Protein AF-W2TVG9-F1 (afdb_monomer_lite)

Radius of gyration: 27.02 Å; chains: 1; bounding box: 62×70×85 Å

Organism: Necator americanus (NCBI:txid51031)

Sequence (234 aa):
MLPYVAYKYVKNKREANRREMESTLDSLASHLSRSMIPDQVVLRISGVSAKFAEDSDEYISGTLTIVEKAVGVFIEWFPSEDLNSRYAPDTSGWVLAEDGGETQTLHSPSSSPDKASGENLNKLAFSIDVNDLSSFRNMEPKKGQGYPCIRLISKDGTSYVPLYFTTESTVNFIDVLQRYITLRRSAREPNLVLVVDSKTEALAQSVIALGQNDDVLSVSFYLLGMLIYTPLSH

pLDDT: mean 72.08, std 21.36, range [32.81, 97.25]

InterPro domains:
  IPR021935 Small G protein signalling modulator 1/2, Rab-binding domain [PF12068] (54-206)

Foldseek 3Di:
DPPVVVVVVVVVVVVVVVVVVVVVVVVVVLLVVLQPDDKAWPDKAWQWWFDPDPPDPDTFTWIWTWIDGSVAIKTWIAGDPPPDPPDDDDDDDPPPDDDDDDDDDDDDPPPDPVVVVVVSRVVQIDMDGLVQWFKKFWDCDPPPPFFTWIWTAGPVRDIHTIIGRRPDHCVVVVVVSCVPFPWDADPVDRRMIGTDDPVVVVVVVVVVVVPDPDDDPPCVVVVVVVSVDDDPDD

Secondary structure (DSSP, 8-state):
-HHHHHHHHHHHHHHHHHHHHHHHHHHHHHHHHHHTSPPEEEEEEEEEEE-SSTT----EEEEEEEEEETTEEEEEEEE-TTSS-SS-------------------------TTHHHHHHHHTT-EEEEGGGEEEEEEEPPGGG-S--EEEEEETTSPBPPPEEESSS-SHHHHHHHTTTSEEEE-SS-TTEEEEEPHHHHHHHHHHHHTT------SSHHHHHHHHHT-----

Structure (mmCIF, N/CA/C/O backbone):
data_AF-W2TVG9-F1
#
_entry.id   AF-W2TVG9-F1
#
loop_
_atom_site.group_PDB
_atom_site.id
_atom_site.type_symbol
_atom_site.label_atom_id
_atom_site.label_alt_id
_atom_site.label_comp_id
_atom_site.label_asym_id
_atom_site.label_entity_id
_atom_site.label_seq_id
_atom_site.pdbx_PDB_ins_code
_atom_site.Cartn_x
_atom_site.Cartn_y
_atom_site.Cartn_z
_atom_site.occupancy
_atom_site.B_iso_or_equiv
_atom_site.auth_seq_id
_atom_site.auth_comp_id
_atom_site.auth_asym_id
_atom_site.auth_atom_id
_atom_site.pdbx_PDB_model_num
ATOM 1 N N . MET A 1 1 ? -36.193 -9.723 58.424 1.00 58.62 1 MET A N 1
ATOM 2 C CA . MET A 1 1 ? -35.641 -8.809 57.391 1.00 58.62 1 MET A CA 1
ATOM 3 C C . MET A 1 1 ? -34.920 -9.506 56.218 1.00 58.62 1 MET A C 1
ATOM 5 O O . MET A 1 1 ? -34.444 -8.818 55.326 1.00 58.62 1 MET A O 1
ATOM 9 N N . LEU A 1 2 ? -34.885 -10.842 56.134 1.00 58.28 2 LEU A N 1
ATOM 10 C CA . LEU A 1 2 ? -34.165 -11.593 55.086 1.00 58.28 2 LEU A CA 1
ATOM 11 C C . LEU A 1 2 ? -34.712 -11.528 53.628 1.00 58.28 2 LEU A C 1
ATOM 13 O O . LEU A 1 2 ? -33.893 -11.591 52.711 1.00 58.28 2 LEU A O 1
ATOM 17 N N . PRO A 1 3 ? -36.024 -11.368 53.342 1.00 70.62 3 PRO A N 1
ATOM 18 C CA . PRO A 1 3 ? -36.525 -11.517 51.966 1.00 70.62 3 PRO A CA 1
ATOM 19 C C . PRO A 1 3 ? -36.152 -10.354 51.030 1.00 70.62 3 PRO A C 1
ATOM 21 O O . PRO A 1 3 ? -36.007 -10.545 49.824 1.00 70.62 3 PRO A O 1
ATOM 24 N N . TYR A 1 4 ? -35.935 -9.151 51.571 1.00 74.75 4 TYR A N 1
ATOM 25 C CA . TYR A 1 4 ? -35.631 -7.965 50.764 1.00 74.75 4 TYR A CA 1
ATOM 26 C C . TYR A 1 4 ? -34.205 -7.978 50.192 1.00 74.75 4 TYR A C 1
ATOM 28 O O . TYR A 1 4 ? -33.977 -7.536 49.066 1.00 74.75 4 TYR A O 1
ATOM 36 N N . VAL A 1 5 ? -33.243 -8.530 50.939 1.00 81.69 5 VAL A N 1
ATOM 37 C CA . VAL A 1 5 ? -31.842 -8.643 50.501 1.00 81.69 5 VAL A CA 1
ATOM 38 C C . VAL A 1 5 ? -31.717 -9.658 49.364 1.00 81.69 5 VAL A C 1
ATOM 40 O O . VAL A 1 5 ? -31.080 -9.368 48.352 1.00 81.69 5 VAL A O 1
ATOM 43 N N . ALA A 1 6 ? -32.401 -10.801 49.483 1.00 78.69 6 ALA A N 1
ATOM 44 C CA . ALA A 1 6 ? -32.468 -11.809 48.426 1.00 78.69 6 ALA A CA 1
ATOM 45 C C . ALA A 1 6 ? -33.126 -11.252 47.150 1.00 78.69 6 ALA A C 1
ATOM 47 O O . ALA A 1 6 ? -32.591 -11.423 46.055 1.00 78.69 6 ALA A O 1
ATOM 48 N N . TYR A 1 7 ? -34.230 -10.506 47.289 1.00 81.44 7 TYR A N 1
ATOM 49 C CA . TYR A 1 7 ? -34.884 -9.837 46.161 1.00 81.44 7 TYR A CA 1
ATOM 50 C C . TYR A 1 7 ? -33.957 -8.832 45.458 1.00 81.44 7 TYR A C 1
ATOM 52 O O . TYR A 1 7 ? -33.832 -8.857 44.232 1.00 81.44 7 TYR A O 1
ATOM 60 N N . LYS A 1 8 ? -33.246 -7.984 46.219 1.00 83.62 8 LYS A N 1
ATOM 61 C CA . LYS A 1 8 ? -32.270 -7.036 45.658 1.00 83.62 8 LYS A CA 1
ATOM 62 C C . LYS A 1 8 ? -31.137 -7.744 44.917 1.00 83.62 8 LYS A C 1
ATOM 64 O O . LYS A 1 8 ? -30.758 -7.292 43.841 1.00 83.62 8 LYS A O 1
ATOM 69 N N . TYR A 1 9 ? -30.620 -8.845 45.464 1.00 83.12 9 TYR A N 1
ATOM 70 C CA . TYR A 1 9 ? -29.542 -9.610 44.839 1.00 83.12 9 TYR A CA 1
ATOM 71 C C . TYR A 1 9 ? -29.971 -10.207 43.492 1.00 83.12 9 TYR A C 1
ATOM 73 O O . TYR A 1 9 ? -29.288 -10.021 42.485 1.00 83.12 9 TYR A O 1
ATOM 81 N N . VAL A 1 10 ? -31.139 -10.856 43.445 1.00 83.31 10 VAL A N 1
ATOM 82 C CA . VAL A 1 10 ? -31.678 -11.451 42.210 1.00 83.31 10 VAL A CA 1
ATOM 83 C C . VAL A 1 10 ? -31.962 -10.378 41.159 1.00 83.31 10 VAL A C 1
ATOM 85 O O . VAL A 1 10 ? -31.614 -10.556 39.991 1.00 83.31 10 VAL A O 1
ATOM 88 N N . LYS A 1 11 ? -32.534 -9.237 41.567 1.00 86.50 11 LYS A N 1
ATOM 89 C CA . LYS A 1 11 ? -32.787 -8.105 40.669 1.00 86.50 11 LYS A CA 1
ATOM 90 C C . LYS A 1 11 ? -31.485 -7.557 40.077 1.00 86.50 11 LYS A C 1
ATOM 92 O O . LYS A 1 11 ? -31.388 -7.418 38.861 1.00 86.50 11 LYS A O 1
ATOM 97 N N . ASN A 1 12 ? -30.470 -7.327 40.912 1.00 86.50 12 ASN A 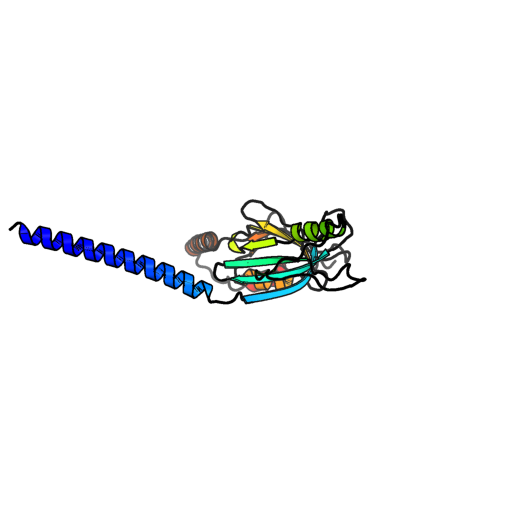N 1
ATOM 98 C CA . ASN A 1 12 ? -29.189 -6.778 40.470 1.00 86.50 12 ASN A CA 1
ATOM 99 C C . ASN A 1 12 ? -28.436 -7.747 39.541 1.00 86.50 12 ASN A C 1
ATOM 101 O O . ASN A 1 12 ? -27.879 -7.321 38.536 1.00 86.50 12 ASN A O 1
ATOM 105 N N . LYS A 1 13 ? -28.480 -9.060 39.819 1.00 87.56 13 LYS A N 1
ATOM 106 C CA . LYS A 1 13 ? -27.888 -10.090 38.949 1.00 87.56 13 LYS A CA 1
ATOM 107 C C . LYS A 1 13 ? -28.570 -10.152 37.579 1.00 87.56 13 LYS A C 1
ATOM 109 O O . LYS A 1 13 ? -27.899 -10.316 36.566 1.00 87.56 13 LYS A O 1
ATOM 114 N N . ARG A 1 14 ? -29.897 -10.001 37.536 1.00 85.69 14 ARG A N 1
ATOM 115 C CA . ARG A 1 14 ? -30.664 -9.990 36.281 1.00 85.69 14 ARG A CA 1
ATOM 116 C C . ARG A 1 14 ? -30.391 -8.731 35.459 1.00 85.69 14 ARG A C 1
ATOM 118 O O . ARG A 1 14 ? -30.269 -8.817 34.245 1.00 85.69 14 ARG A O 1
ATOM 125 N N . GLU A 1 15 ? -30.261 -7.582 36.118 1.00 87.06 15 GLU A N 1
ATOM 126 C CA . GLU A 1 15 ? -29.879 -6.327 35.464 1.00 87.06 15 GLU A CA 1
ATOM 127 C C . GLU A 1 15 ? -28.434 -6.345 34.961 1.00 87.06 15 GLU A C 1
ATOM 129 O O . GLU A 1 15 ? -28.187 -5.844 33.871 1.00 87.06 15 GLU A O 1
ATOM 134 N N . ALA A 1 16 ? -27.498 -6.933 35.712 1.00 83.94 16 ALA A N 1
ATOM 135 C CA . ALA A 1 16 ? -26.113 -7.100 35.272 1.00 83.94 16 ALA A CA 1
ATOM 136 C C . ALA A 1 16 ? -26.033 -7.974 34.012 1.00 83.94 16 ALA A C 1
ATOM 138 O O . ALA A 1 16 ? -25.462 -7.554 33.014 1.00 83.94 16 ALA A O 1
ATOM 139 N N . ASN A 1 17 ? -26.711 -9.125 34.020 1.00 86.44 17 ASN A N 1
ATOM 140 C CA . ASN A 1 17 ? -26.762 -10.024 32.867 1.00 86.44 17 ASN A CA 1
ATOM 141 C C . ASN A 1 17 ? -27.437 -9.358 31.648 1.00 86.44 17 ASN A C 1
ATOM 143 O O . ASN A 1 17 ? -26.964 -9.482 30.524 1.00 86.44 17 ASN A O 1
ATOM 147 N N . ARG A 1 18 ? -28.497 -8.560 31.858 1.00 88.19 18 ARG A N 1
ATOM 148 C CA . ARG A 1 18 ? -29.108 -7.777 30.770 1.00 88.19 18 ARG A CA 1
ATOM 149 C C . ARG A 1 18 ? -28.128 -6.765 30.165 1.00 88.19 18 ARG A C 1
ATOM 151 O O . ARG A 1 18 ? -28.061 -6.671 28.949 1.00 88.19 18 ARG A O 1
ATOM 158 N N . ARG A 1 19 ? -27.362 -6.044 30.991 1.00 89.75 19 ARG A N 1
ATOM 159 C CA . ARG A 1 19 ? -26.358 -5.076 30.510 1.00 89.75 19 ARG A CA 1
ATOM 160 C C . ARG A 1 19 ? -25.224 -5.756 29.738 1.00 89.75 19 ARG A C 1
ATOM 162 O O . ARG A 1 19 ? -24.777 -5.225 28.729 1.00 89.75 19 ARG A O 1
ATOM 169 N N . GLU A 1 20 ? -24.777 -6.930 30.180 1.00 86.00 20 GLU A N 1
ATOM 170 C CA . GLU A 1 20 ? -23.792 -7.740 29.444 1.00 86.00 20 GLU A CA 1
ATOM 171 C C . GLU A 1 20 ? -24.340 -8.194 28.079 1.00 86.00 20 GLU A C 1
ATOM 173 O O . GLU A 1 20 ? -23.649 -8.120 27.062 1.00 86.00 20 GLU A O 1
ATOM 178 N N . MET A 1 21 ? -25.610 -8.603 28.032 1.00 88.12 21 MET A N 1
ATOM 179 C CA . MET A 1 21 ? -26.289 -8.988 26.793 1.00 88.12 21 MET A CA 1
ATOM 180 C C . MET A 1 21 ? -26.477 -7.806 25.828 1.00 88.12 21 MET A C 1
ATOM 182 O O . MET A 1 21 ? -26.266 -7.953 24.630 1.00 88.12 21 MET A O 1
ATOM 186 N N . GLU A 1 22 ? -26.821 -6.622 26.337 1.00 86.50 22 GLU A N 1
ATOM 187 C CA . GLU A 1 22 ? -26.902 -5.390 25.537 1.00 86.50 22 GLU A CA 1
ATOM 188 C C . GLU A 1 22 ? -25.523 -5.007 24.974 1.00 86.50 22 GLU A C 1
ATOM 190 O O . GLU A 1 22 ? -25.398 -4.761 23.779 1.00 86.50 22 GLU A O 1
ATOM 195 N N . SER A 1 23 ? -24.460 -5.080 25.783 1.00 84.81 23 SER A N 1
ATOM 196 C CA . SER A 1 23 ? -23.092 -4.792 25.326 1.00 84.81 23 SER A CA 1
ATOM 197 C C . SER A 1 23 ? -22.602 -5.753 24.239 1.00 84.81 23 SER A C 1
ATOM 199 O O . SER A 1 23 ? -21.861 -5.343 23.343 1.00 84.81 23 SER A O 1
ATOM 201 N N . THR A 1 24 ? -22.967 -7.033 24.321 1.00 85.06 24 THR A N 1
ATOM 202 C CA . THR A 1 24 ? -22.595 -8.026 23.301 1.00 85.06 24 THR A CA 1
ATOM 203 C C . THR A 1 24 ? -23.381 -7.825 22.008 1.00 85.06 24 THR A C 1
ATOM 205 O O . THR A 1 24 ? -22.795 -7.916 20.929 1.00 85.06 24 THR A O 1
ATOM 208 N N . LEU A 1 25 ? -24.669 -7.476 22.098 1.00 83.75 25 LEU A N 1
ATOM 209 C CA . LEU A 1 25 ? -25.487 -7.103 20.942 1.00 83.75 25 LEU A CA 1
ATOM 210 C C . LEU A 1 25 ? -24.979 -5.836 20.253 1.00 83.75 25 LEU A C 1
ATOM 212 O O . LEU A 1 25 ? -24.868 -5.839 19.032 1.00 83.75 25 LEU A O 1
ATOM 216 N N . ASP A 1 26 ? -24.615 -4.797 21.005 1.00 81.31 26 ASP A N 1
ATOM 217 C CA . ASP A 1 26 ? -24.056 -3.562 20.442 1.00 81.31 26 ASP A CA 1
ATOM 218 C C . ASP A 1 26 ? -22.723 -3.821 19.734 1.00 81.31 26 ASP A C 1
ATOM 220 O O . ASP A 1 26 ? -22.481 -3.309 18.639 1.00 81.31 26 ASP A O 1
ATOM 224 N N . SER A 1 27 ? -21.871 -4.675 20.310 1.00 80.50 27 SER A N 1
ATOM 225 C CA . SER A 1 27 ? -20.629 -5.094 19.661 1.00 80.50 27 SER A CA 1
ATOM 226 C C . SER A 1 27 ? -20.918 -5.825 18.344 1.00 80.50 27 SER A C 1
ATOM 228 O O . SER A 1 27 ? -20.403 -5.416 17.302 1.00 80.50 27 SER A O 1
ATOM 230 N N . LEU A 1 28 ? -21.809 -6.823 18.342 1.00 78.00 28 LEU A N 1
ATOM 231 C CA . LEU A 1 28 ? -22.199 -7.551 17.127 1.00 78.00 28 LEU A CA 1
ATOM 232 C C . LEU A 1 28 ? -22.837 -6.636 16.073 1.00 78.00 28 LEU A C 1
ATOM 234 O O . LEU A 1 28 ? -22.477 -6.709 14.900 1.00 78.00 28 LEU A O 1
ATOM 238 N N . ALA A 1 29 ? -23.739 -5.744 16.480 1.00 76.25 29 ALA A N 1
ATOM 239 C CA . ALA A 1 29 ? -24.381 -4.781 15.593 1.00 76.25 29 ALA A CA 1
ATOM 240 C C . ALA A 1 29 ? -23.364 -3.805 14.987 1.00 76.25 29 ALA A C 1
ATOM 242 O O . ALA A 1 29 ? -23.440 -3.499 13.797 1.00 76.25 29 ALA A O 1
ATOM 243 N N . SER A 1 30 ? -22.371 -3.363 15.765 1.00 71.88 30 SER A N 1
ATOM 244 C CA . SER A 1 30 ? -21.288 -2.510 15.267 1.00 71.88 30 SER A CA 1
ATOM 245 C C . SER A 1 30 ? -20.394 -3.237 14.255 1.00 71.88 30 SER A C 1
ATOM 247 O O . SER A 1 30 ? -20.035 -2.654 13.230 1.00 71.88 30 SER A O 1
ATOM 249 N N . HIS A 1 31 ? -20.101 -4.523 14.484 1.00 66.81 31 HIS A N 1
ATOM 250 C CA . HIS A 1 31 ? -19.345 -5.362 13.552 1.00 66.81 31 HIS A CA 1
ATOM 251 C C . HIS A 1 31 ? -20.116 -5.591 12.244 1.00 66.81 31 HIS A C 1
ATOM 253 O O . HIS A 1 31 ? -19.546 -5.418 11.167 1.00 66.81 31 HIS A O 1
ATOM 259 N N . LEU A 1 32 ? -21.415 -5.901 12.319 1.00 69.69 32 LEU A N 1
ATOM 260 C CA . LEU A 1 32 ? -22.274 -6.074 11.142 1.00 69.69 32 LEU A CA 1
ATOM 261 C C . LEU A 1 32 ? -22.423 -4.772 10.344 1.00 69.69 32 LEU A C 1
ATOM 263 O O . LEU A 1 32 ? -22.311 -4.786 9.122 1.00 69.69 32 LEU A O 1
ATOM 267 N N . SER A 1 33 ? -22.603 -3.639 11.030 1.00 62.59 33 SER A N 1
ATOM 268 C CA . SER A 1 33 ? -22.744 -2.326 10.386 1.00 62.59 33 SER A CA 1
ATOM 269 C C . SER A 1 33 ? -21.473 -1.919 9.638 1.00 62.59 33 SER A C 1
ATOM 271 O O . SER A 1 33 ? -21.556 -1.399 8.530 1.00 62.59 33 SER A O 1
ATOM 273 N N . ARG A 1 34 ? -20.289 -2.196 10.205 1.00 60.50 34 ARG A N 1
ATOM 274 C CA . ARG A 1 34 ? -19.007 -1.966 9.518 1.00 60.50 34 ARG A CA 1
ATOM 275 C C . ARG A 1 34 ? -18.818 -2.902 8.326 1.00 60.50 34 ARG A C 1
ATOM 277 O O . ARG A 1 34 ? -18.315 -2.461 7.303 1.00 60.50 34 ARG A O 1
ATOM 284 N N . SER A 1 35 ? -19.262 -4.155 8.427 1.00 58.34 35 SER A N 1
ATOM 285 C CA . SER A 1 35 ? -19.160 -5.145 7.345 1.00 58.34 35 SER A CA 1
ATOM 286 C C . SER A 1 35 ? -20.02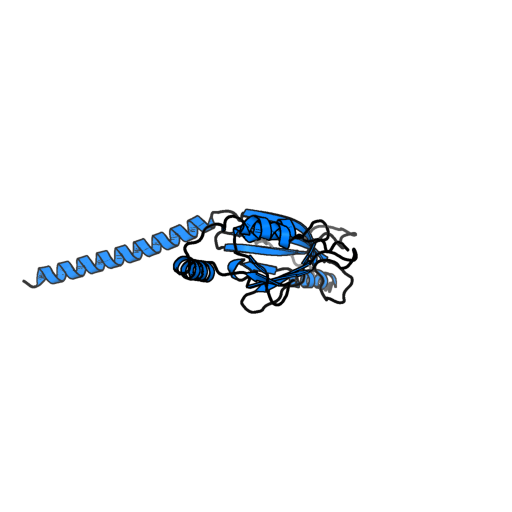1 -4.828 6.114 1.00 58.34 35 SER A C 1
ATOM 288 O O . SER A 1 35 ? -19.786 -5.415 5.063 1.00 58.34 35 SER A O 1
ATOM 290 N N . MET A 1 36 ? -21.019 -3.943 6.224 1.00 67.50 36 MET A N 1
ATOM 291 C CA . MET A 1 36 ? -21.849 -3.510 5.089 1.00 67.50 36 MET A CA 1
ATOM 292 C C . MET A 1 36 ? -21.246 -2.339 4.300 1.00 67.50 36 MET A C 1
ATOM 294 O O . MET A 1 36 ? -21.820 -1.931 3.289 1.00 67.50 36 MET A O 1
ATOM 298 N N . ILE A 1 37 ? -20.121 -1.777 4.754 1.00 69.12 37 ILE A N 1
ATOM 299 C CA . ILE A 1 37 ? -19.418 -0.708 4.043 1.00 69.12 37 ILE A CA 1
ATOM 300 C C . ILE A 1 37 ? -18.575 -1.370 2.944 1.00 69.12 37 ILE A C 1
ATOM 302 O O . ILE A 1 37 ? -17.716 -2.188 3.277 1.00 69.12 37 ILE A O 1
ATOM 306 N N . PRO A 1 38 ? -18.822 -1.073 1.656 1.00 81.81 38 PRO A N 1
ATOM 307 C CA . PRO A 1 38 ? -18.022 -1.635 0.578 1.00 81.81 38 PRO A CA 1
ATOM 308 C C . PRO A 1 38 ? -16.579 -1.134 0.673 1.00 81.81 38 PRO A C 1
ATOM 310 O O . PRO A 1 38 ? -16.349 0.029 1.009 1.00 81.81 38 PRO A O 1
ATOM 313 N N . ASP A 1 39 ? -15.627 -2.004 0.337 1.00 90.69 39 ASP A N 1
ATOM 314 C CA . ASP A 1 39 ? -14.212 -1.650 0.253 1.00 90.69 39 ASP A CA 1
ATOM 315 C C . ASP A 1 39 ? -14.023 -0.453 -0.696 1.00 90.69 39 ASP A C 1
ATOM 317 O O . ASP A 1 39 ? -14.456 -0.471 -1.853 1.00 90.69 39 ASP A O 1
ATOM 321 N N . GLN A 1 40 ? -13.376 0.603 -0.203 1.00 92.81 40 GLN A N 1
ATOM 322 C CA . GLN A 1 40 ? -13.159 1.838 -0.946 1.00 92.81 40 GLN A CA 1
ATOM 323 C C . GLN A 1 40 ? -11.706 1.925 -1.411 1.00 92.81 40 GLN A C 1
ATOM 325 O O . GLN A 1 40 ? -10.782 2.062 -0.613 1.00 92.81 40 GLN A O 1
ATOM 330 N N . VAL A 1 41 ? -11.490 1.900 -2.726 1.00 95.06 41 VAL A N 1
ATOM 331 C CA . VAL A 1 41 ? -10.162 2.119 -3.315 1.00 95.06 41 VAL A CA 1
ATOM 332 C C . VAL A 1 41 ? -9.855 3.616 -3.314 1.00 95.06 41 VAL A C 1
ATOM 334 O O . VAL A 1 41 ? -10.492 4.387 -4.031 1.00 95.06 41 VAL A O 1
ATOM 337 N N . VAL A 1 42 ? -8.872 4.030 -2.518 1.00 95.75 42 VAL A N 1
ATOM 338 C CA . VAL A 1 42 ? -8.480 5.443 -2.358 1.00 95.75 42 VAL A CA 1
ATOM 339 C C . VAL A 1 42 ? -7.371 5.833 -3.327 1.00 95.75 42 VAL A C 1
ATOM 341 O O . VAL A 1 42 ? -7.309 6.971 -3.792 1.00 95.75 42 VAL A O 1
ATOM 344 N N . LEU A 1 43 ? -6.510 4.879 -3.668 1.00 95.69 43 LEU A N 1
ATOM 345 C CA . LEU A 1 43 ? -5.469 5.038 -4.672 1.00 95.69 43 LEU A CA 1
ATOM 346 C C . LEU A 1 43 ? -5.398 3.778 -5.522 1.00 95.69 43 LEU A C 1
ATOM 348 O O . LEU A 1 43 ? -5.443 2.670 -4.991 1.00 95.69 43 LEU A O 1
ATOM 352 N N . ARG A 1 44 ? -5.228 3.958 -6.832 1.00 95.19 44 ARG A N 1
ATOM 353 C CA . ARG A 1 44 ? -4.948 2.880 -7.779 1.00 95.19 44 ARG A CA 1
ATOM 354 C C . ARG A 1 44 ? -3.925 3.359 -8.797 1.00 95.19 44 ARG A C 1
ATOM 356 O O . ARG A 1 44 ? -4.220 4.263 -9.571 1.00 95.19 44 ARG A O 1
ATOM 363 N N . ILE A 1 45 ? -2.757 2.728 -8.816 1.00 94.00 45 ILE A N 1
ATOM 364 C CA . ILE A 1 45 ? -1.687 3.019 -9.773 1.00 94.00 45 ILE A CA 1
ATOM 365 C C . ILE A 1 45 ? -1.489 1.781 -10.644 1.00 94.00 45 ILE A C 1
ATOM 367 O O . ILE A 1 45 ? -1.088 0.720 -10.163 1.00 94.00 45 ILE A O 1
ATOM 371 N N . SER A 1 46 ? -1.809 1.912 -11.932 1.00 90.25 46 SER A N 1
ATOM 372 C CA . SER A 1 46 ? -1.520 0.895 -12.950 1.00 90.25 46 SER A CA 1
ATOM 373 C C . SER A 1 46 ? -0.123 1.145 -13.522 1.00 90.25 46 SER A C 1
ATOM 375 O O . SER A 1 46 ? 0.208 2.285 -13.841 1.00 90.25 46 SER A O 1
ATOM 377 N N . GLY A 1 47 ? 0.703 0.102 -13.639 1.00 87.88 47 GLY A N 1
ATOM 378 C CA . GLY A 1 47 ? 2.110 0.246 -14.046 1.00 87.88 47 GLY A CA 1
ATOM 379 C C . GLY A 1 47 ? 3.086 0.315 -12.871 1.00 87.88 47 GLY A C 1
ATOM 380 O O . GLY A 1 47 ? 4.133 0.957 -12.942 1.00 87.88 47 GLY A O 1
ATOM 381 N N . VAL A 1 48 ? 2.748 -0.367 -11.777 1.00 93.38 48 VAL A N 1
ATOM 382 C CA . VAL A 1 48 ? 3.705 -0.672 -10.715 1.00 93.38 48 VAL A CA 1
ATOM 383 C C . VAL A 1 48 ? 4.152 -2.108 -10.912 1.00 93.38 48 VAL A C 1
ATOM 385 O O . VAL A 1 48 ? 3.348 -3.026 -10.791 1.00 93.38 48 VAL A O 1
ATOM 388 N N . SER A 1 49 ? 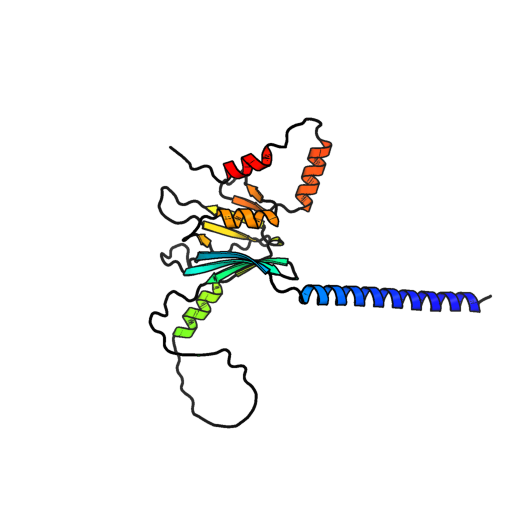5.418 -2.306 -11.251 1.00 93.31 49 SER A N 1
ATOM 389 C CA . SER A 1 49 ? 5.964 -3.619 -11.582 1.00 93.31 49 SER A CA 1
ATOM 390 C C . SER A 1 49 ? 6.763 -4.219 -10.430 1.00 93.31 49 SER A C 1
ATOM 392 O O . SER A 1 49 ? 7.339 -3.489 -9.632 1.00 93.31 49 SER A O 1
ATOM 394 N N . ALA A 1 50 ? 6.862 -5.542 -10.373 1.00 92.31 50 ALA A N 1
ATOM 395 C CA . ALA A 1 50 ? 7.709 -6.263 -9.425 1.00 92.31 50 ALA A CA 1
ATOM 396 C C . ALA A 1 50 ? 8.636 -7.238 -10.163 1.00 92.31 50 ALA A C 1
ATOM 398 O O . ALA A 1 50 ? 8.412 -7.555 -11.330 1.00 92.31 50 ALA A O 1
ATOM 399 N N . LYS A 1 51 ? 9.678 -7.722 -9.485 1.00 89.25 51 LYS A N 1
ATOM 400 C CA . LYS A 1 51 ? 10.597 -8.739 -10.015 1.00 89.25 51 LYS A CA 1
ATOM 401 C C . LYS A 1 51 ? 10.545 -9.995 -9.152 1.00 89.25 51 LYS A C 1
ATOM 403 O O . LYS A 1 51 ? 10.522 -9.883 -7.929 1.00 89.25 51 LYS A O 1
ATOM 408 N N . PHE A 1 52 ? 10.605 -11.178 -9.764 1.00 80.56 52 PHE A N 1
ATOM 409 C CA . PHE A 1 52 ? 10.725 -12.438 -9.014 1.00 80.56 52 PHE A CA 1
ATOM 410 C C . PHE A 1 52 ? 12.055 -12.559 -8.272 1.00 80.56 52 PHE A C 1
ATOM 412 O O . PHE A 1 52 ? 12.104 -13.071 -7.155 1.00 80.56 52 PHE A O 1
ATOM 419 N N . ALA A 1 53 ? 13.126 -12.090 -8.904 1.00 78.94 53 ALA A N 1
ATOM 420 C CA . ALA A 1 53 ? 14.468 -12.063 -8.347 1.00 78.94 53 ALA A CA 1
ATOM 421 C C . ALA A 1 53 ? 15.117 -10.711 -8.652 1.00 78.94 53 ALA A C 1
ATOM 423 O O . ALA A 1 53 ? 14.892 -10.138 -9.718 1.00 78.94 53 ALA A O 1
ATOM 424 N N . GLU A 1 54 ? 15.940 -10.199 -7.740 1.00 73.81 54 GLU A N 1
ATOM 425 C CA . GLU A 1 54 ? 16.578 -8.884 -7.913 1.00 73.81 54 GLU A CA 1
ATOM 426 C C . GLU A 1 54 ? 17.503 -8.841 -9.142 1.00 73.81 54 GLU A C 1
ATOM 428 O O . GLU A 1 54 ? 17.558 -7.818 -9.826 1.00 73.81 54 GLU A O 1
ATOM 433 N N . ASP A 1 55 ? 18.119 -9.980 -9.471 1.00 77.62 55 ASP A N 1
ATOM 434 C CA . ASP A 1 55 ? 19.007 -10.161 -10.626 1.00 77.62 55 ASP A CA 1
ATOM 435 C C . ASP A 1 55 ? 18.261 -10.437 -11.943 1.00 77.62 55 ASP A C 1
ATOM 437 O O . ASP A 1 55 ? 18.884 -10.555 -12.995 1.00 77.62 55 ASP A O 1
ATOM 441 N N . SER A 1 56 ? 16.931 -10.571 -11.907 1.00 79.00 56 SER A N 1
ATOM 442 C CA . SER A 1 56 ? 16.142 -10.761 -13.127 1.00 79.00 56 SER A CA 1
ATOM 443 C C . SER A 1 56 ? 15.921 -9.431 -13.848 1.00 79.00 56 SER A C 1
ATOM 445 O O . SER A 1 56 ? 15.640 -8.405 -13.224 1.00 79.00 56 SER A O 1
ATOM 447 N N . ASP A 1 57 ? 16.007 -9.443 -15.176 1.00 79.00 57 ASP A N 1
ATOM 448 C CA . ASP A 1 57 ? 15.675 -8.282 -16.016 1.00 79.00 57 ASP A CA 1
ATOM 449 C C . ASP A 1 57 ? 14.178 -8.202 -16.354 1.00 79.00 57 ASP A C 1
ATOM 451 O O . ASP A 1 57 ? 13.718 -7.243 -16.976 1.00 79.00 57 ASP A O 1
ATOM 455 N N . GLU A 1 58 ? 13.402 -9.191 -15.916 1.00 85.94 58 GLU A N 1
ATOM 456 C CA . GLU A 1 58 ? 11.978 -9.296 -16.194 1.00 85.94 58 GLU A CA 1
ATOM 457 C C . GLU A 1 58 ? 11.152 -8.540 -15.147 1.00 85.94 58 GLU A C 1
ATOM 459 O O . GLU A 1 58 ? 11.200 -8.829 -13.950 1.00 85.94 58 GLU A O 1
ATOM 464 N N . TYR A 1 59 ? 10.381 -7.559 -15.617 1.00 88.31 59 TYR A N 1
ATOM 465 C CA . TYR A 1 59 ? 9.433 -6.806 -14.805 1.00 88.31 59 TYR A CA 1
ATOM 466 C C . TYR A 1 59 ? 8.024 -7.334 -15.032 1.00 88.31 59 TYR A C 1
ATOM 468 O O . TYR A 1 59 ? 7.511 -7.324 -16.151 1.00 88.31 59 TYR A O 1
ATOM 476 N N . ILE A 1 60 ? 7.371 -7.726 -13.948 1.00 90.25 60 ILE A N 1
ATOM 477 C CA . ILE A 1 60 ? 5.980 -8.158 -13.960 1.00 90.25 60 ILE A CA 1
ATOM 478 C C . ILE A 1 60 ? 5.132 -6.946 -13.667 1.00 90.25 60 ILE A C 1
ATOM 480 O O . ILE A 1 60 ? 5.169 -6.414 -12.559 1.00 90.25 60 ILE A O 1
ATOM 484 N N . SER A 1 61 ? 4.390 -6.507 -14.676 1.00 91.88 61 SER A N 1
ATOM 485 C CA . SER A 1 61 ? 3.468 -5.388 -14.531 1.00 91.88 61 SER A CA 1
ATOM 486 C C . SER A 1 61 ? 2.374 -5.735 -13.532 1.00 91.88 61 SER A C 1
ATOM 488 O O . SER A 1 61 ? 1.867 -6.853 -13.515 1.00 91.88 61 SER A O 1
ATOM 490 N N . GLY A 1 62 ? 2.013 -4.771 -12.698 1.00 92.50 62 GLY A N 1
ATOM 491 C CA . GLY A 1 62 ? 1.029 -4.935 -11.645 1.00 92.50 62 GLY A CA 1
ATOM 492 C C . GLY A 1 62 ? 0.262 -3.656 -11.360 1.00 92.50 62 GLY A C 1
ATOM 493 O O . GLY A 1 62 ? 0.537 -2.577 -11.905 1.00 92.50 62 GLY A O 1
ATOM 494 N N . THR A 1 63 ? -0.723 -3.804 -10.484 1.00 94.94 63 THR A N 1
ATOM 495 C CA . THR A 1 63 ? -1.512 -2.698 -9.956 1.00 94.94 63 THR A CA 1
ATOM 496 C C . THR A 1 63 ? -1.262 -2.589 -8.458 1.00 94.94 63 THR A C 1
ATOM 498 O O . THR A 1 63 ? -1.396 -3.571 -7.733 1.00 94.94 63 THR A O 1
ATOM 501 N N . LEU A 1 64 ? -0.897 -1.386 -8.011 1.00 96.38 64 LEU A N 1
ATOM 502 C CA . LEU A 1 64 ? -0.776 -1.027 -6.599 1.00 96.38 64 LEU A CA 1
ATOM 503 C C . LEU A 1 64 ? -2.032 -0.272 -6.168 1.00 96.38 64 LEU A C 1
ATOM 505 O O . LEU A 1 64 ? -2.415 0.708 -6.817 1.00 96.38 64 LEU A O 1
ATOM 509 N N . THR A 1 65 ? -2.647 -0.691 -5.069 1.00 96.94 65 THR A N 1
ATOM 510 C CA . THR A 1 65 ? -3.827 -0.049 -4.490 1.00 96.94 65 THR A CA 1
ATOM 511 C C . THR A 1 65 ? -3.648 0.263 -3.011 1.00 96.94 65 THR A C 1
ATOM 513 O O . THR A 1 65 ? -2.979 -0.463 -2.279 1.00 96.94 65 THR A O 1
ATOM 516 N N . ILE A 1 66 ? -4.276 1.356 -2.573 1.00 96.94 66 ILE A N 1
ATOM 517 C CA . ILE A 1 66 ? -4.575 1.606 -1.158 1.00 96.94 66 ILE A CA 1
ATOM 518 C C . ILE A 1 66 ? -6.088 1.505 -1.008 1.00 96.94 66 ILE A C 1
ATOM 520 O O . ILE A 1 66 ? -6.821 2.232 -1.686 1.00 96.94 66 ILE A O 1
ATOM 524 N N . VAL A 1 67 ? -6.544 0.587 -0.158 1.00 96.31 67 VAL A N 1
ATOM 525 C CA . VAL A 1 67 ? -7.960 0.239 -0.003 1.00 96.31 67 VAL A CA 1
ATOM 526 C C . VAL A 1 67 ? -8.374 0.391 1.454 1.00 96.31 67 VAL A C 1
ATOM 528 O O . VAL A 1 67 ? -7.767 -0.199 2.346 1.00 96.31 67 VAL A O 1
ATOM 531 N N . GLU A 1 68 ? -9.422 1.168 1.696 1.00 94.06 68 GLU A N 1
ATOM 532 C CA . GLU A 1 68 ? -10.100 1.232 2.985 1.00 94.06 68 GLU A CA 1
ATOM 533 C C . GLU A 1 68 ? -11.118 0.096 3.067 1.00 94.06 68 GLU A C 1
ATOM 535 O O . GLU A 1 68 ? -12.045 0.016 2.262 1.00 94.06 68 GLU A O 1
ATOM 540 N N . LYS A 1 69 ? -10.938 -0.786 4.047 1.00 92.25 69 LYS A N 1
ATOM 541 C CA . LYS A 1 69 ? -11.840 -1.896 4.355 1.00 92.25 69 LYS A CA 1
ATOM 542 C C . LYS A 1 69 ? -12.459 -1.678 5.729 1.00 92.25 69 LYS A C 1
ATOM 544 O O . LYS A 1 69 ? -11.933 -0.936 6.559 1.00 92.25 69 LYS A O 1
ATOM 549 N N . ALA A 1 70 ? -13.529 -2.407 6.032 1.00 85.94 70 ALA A N 1
ATOM 550 C CA . ALA A 1 70 ? -14.201 -2.346 7.336 1.00 85.94 70 ALA A CA 1
ATOM 551 C C . ALA A 1 70 ? -13.259 -2.560 8.544 1.00 85.94 70 ALA A C 1
ATOM 553 O O . ALA A 1 70 ? -13.523 -2.063 9.645 1.00 85.94 70 ALA A O 1
ATOM 554 N N . VAL A 1 71 ? -12.181 -3.324 8.335 1.00 86.81 71 VAL A N 1
ATOM 555 C CA . VAL A 1 71 ? -11.228 -3.746 9.371 1.00 86.81 71 VAL A CA 1
ATOM 556 C C . VAL A 1 71 ? -9.965 -2.885 9.446 1.00 86.81 71 VAL A C 1
ATOM 558 O O . VAL A 1 71 ? -9.280 -2.941 10.461 1.00 86.81 71 VAL A O 1
ATOM 561 N N . GLY A 1 72 ? -9.660 -2.086 8.422 1.00 90.69 72 GLY A N 1
ATOM 562 C CA . GLY A 1 72 ? -8.396 -1.357 8.337 1.00 90.69 72 GLY A CA 1
ATOM 563 C C . GLY A 1 72 ? -8.112 -0.821 6.938 1.00 90.69 72 GLY A C 1
ATOM 564 O O . GLY A 1 72 ? -8.928 -0.957 6.028 1.00 90.69 72 GLY A O 1
ATOM 565 N N . VAL A 1 73 ? -6.940 -0.213 6.769 1.00 94.75 73 VAL A N 1
ATOM 566 C CA . VAL A 1 73 ? -6.479 0.321 5.481 1.00 94.75 73 VAL A CA 1
ATOM 567 C C . VAL A 1 73 ? -5.348 -0.558 4.985 1.00 94.75 73 VAL A C 1
ATOM 569 O O . VAL A 1 73 ? -4.397 -0.800 5.722 1.00 94.75 73 VAL A O 1
ATOM 572 N N . PHE A 1 74 ? -5.443 -1.033 3.749 1.00 96.56 74 PHE A N 1
ATOM 573 C CA . PHE A 1 74 ? -4.515 -2.010 3.194 1.00 96.56 74 PHE A CA 1
ATOM 574 C C . PHE A 1 74 ? -3.755 -1.440 2.007 1.00 96.56 74 PHE A C 1
ATOM 576 O O . PHE A 1 74 ? -4.331 -0.759 1.158 1.00 96.56 74 PHE A O 1
ATOM 583 N N . ILE A 1 75 ? -2.462 -1.750 1.948 1.00 97.25 75 ILE A N 1
ATOM 584 C CA . ILE A 1 75 ? -1.638 -1.592 0.754 1.00 97.25 75 ILE A CA 1
ATOM 585 C C . ILE A 1 75 ? -1.612 -2.947 0.062 1.00 97.25 75 ILE A C 1
ATOM 587 O O . ILE A 1 75 ? -1.163 -3.939 0.641 1.00 97.25 75 ILE A O 1
ATOM 591 N N . GLU A 1 76 ? -2.078 -2.980 -1.176 1.00 96.38 76 GLU A N 1
ATOM 592 C CA . GLU A 1 76 ? -2.203 -4.209 -1.943 1.00 96.38 76 GLU A CA 1
ATOM 593 C C . GLU A 1 76 ? -1.486 -4.066 -3.273 1.00 96.38 76 GLU A C 1
ATOM 595 O O . GLU A 1 76 ? -1.602 -3.051 -3.958 1.00 96.38 76 GLU A O 1
ATOM 600 N N . TRP A 1 77 ? -0.748 -5.099 -3.650 1.00 96.00 77 TRP A N 1
ATOM 601 C CA . TRP A 1 77 ? -0.191 -5.199 -4.985 1.00 96.00 77 TRP A CA 1
ATOM 602 C C . TRP A 1 77 ? -0.510 -6.564 -5.562 1.00 96.00 77 TRP A C 1
ATOM 604 O O . TRP A 1 77 ? -0.353 -7.586 -4.891 1.00 96.00 77 TRP A O 1
ATOM 614 N N . PHE A 1 78 ? -0.929 -6.574 -6.820 1.00 92.81 78 PHE A N 1
ATOM 615 C CA . PHE A 1 78 ? -1.182 -7.792 -7.569 1.00 92.81 78 PHE A CA 1
ATOM 616 C C . PHE A 1 78 ? -0.648 -7.659 -9.001 1.00 92.81 78 PHE A C 1
ATOM 618 O O . PHE A 1 78 ? -0.738 -6.576 -9.599 1.00 92.81 78 PHE A O 1
ATOM 625 N N . PRO A 1 79 ? -0.096 -8.744 -9.573 1.00 91.12 79 PRO A N 1
ATOM 626 C CA . PRO A 1 79 ? 0.262 -8.792 -10.983 1.00 91.12 79 PRO A CA 1
ATOM 627 C C . PRO A 1 79 ? -0.947 -8.464 -11.863 1.00 91.12 79 PRO A C 1
ATOM 629 O O . PRO A 1 79 ? -2.070 -8.870 -11.581 1.00 91.12 79 PRO A O 1
ATOM 632 N N . SER A 1 80 ? -0.719 -7.719 -12.937 1.00 84.12 80 SER A N 1
ATOM 633 C CA . SER A 1 80 ? -1.704 -7.499 -13.993 1.00 84.12 80 SER A CA 1
ATOM 634 C C . SER A 1 80 ? -1.562 -8.626 -15.009 1.00 84.12 80 SER A C 1
ATOM 636 O O . SER A 1 80 ? -0.448 -8.980 -15.387 1.00 84.12 80 SER A O 1
ATOM 638 N N . GLU A 1 81 ? -2.678 -9.189 -15.460 1.00 67.00 81 GLU A N 1
ATOM 639 C CA . GLU A 1 81 ? -2.702 -10.385 -16.319 1.00 67.00 81 GLU A CA 1
ATOM 640 C C . GLU A 1 81 ? -2.238 -10.132 -17.775 1.00 67.00 81 GLU A C 1
ATOM 642 O O . GLU A 1 81 ? -2.304 -11.016 -18.625 1.00 67.00 81 GLU A O 1
ATOM 647 N N . ASP A 1 82 ? -1.706 -8.947 -18.085 1.00 54.97 82 ASP A N 1
ATOM 648 C CA . ASP A 1 82 ? -1.562 -8.473 -19.467 1.00 54.97 82 ASP A CA 1
ATOM 649 C C . ASP A 1 82 ? -0.239 -8.809 -20.177 1.00 54.97 82 ASP A C 1
ATOM 651 O O . ASP A 1 82 ? -0.044 -8.420 -21.330 1.00 54.97 82 ASP A O 1
ATOM 655 N N . LEU A 1 83 ? 0.682 -9.563 -19.575 1.00 48.19 83 LEU A N 1
ATOM 656 C CA . LEU A 1 83 ? 1.936 -9.941 -20.245 1.00 48.19 83 LEU A CA 1
ATOM 657 C C . LEU A 1 83 ? 2.126 -11.459 -20.296 1.00 48.19 83 LEU A C 1
ATOM 659 O O . LEU A 1 83 ? 2.972 -12.014 -19.610 1.00 48.19 83 LEU A O 1
ATOM 663 N N . ASN A 1 84 ? 1.300 -12.117 -21.118 1.00 43.28 84 ASN A N 1
ATOM 664 C CA . ASN A 1 84 ? 1.702 -13.195 -22.048 1.00 43.28 84 ASN A CA 1
ATOM 665 C C . ASN A 1 84 ? 0.517 -13.885 -22.750 1.00 43.28 84 ASN A C 1
ATOM 667 O O . ASN A 1 84 ? 0.731 -14.775 -23.570 1.00 43.28 84 ASN A O 1
ATOM 671 N N . SER A 1 85 ? -0.720 -13.409 -22.573 1.00 42.25 85 SER A N 1
ATOM 672 C CA . SER A 1 85 ? -1.847 -13.792 -23.439 1.00 42.25 85 SER A CA 1
ATOM 673 C C . SER A 1 85 ? -1.797 -13.065 -24.799 1.00 42.25 85 SER A C 1
ATOM 675 O O . SER A 1 85 ? -2.722 -12.370 -25.209 1.00 42.25 85 SER A O 1
ATOM 677 N N . ARG A 1 86 ? -0.688 -13.205 -25.545 1.00 42.56 86 ARG A N 1
ATOM 678 C CA . ARG A 1 86 ? -0.691 -12.947 -27.005 1.00 42.56 86 ARG A CA 1
ATOM 679 C C . ARG A 1 86 ? -1.281 -14.107 -27.806 1.00 42.56 86 ARG A C 1
ATOM 681 O O . ARG A 1 86 ? -1.327 -14.034 -29.029 1.00 42.56 86 ARG A O 1
ATOM 688 N N . TYR A 1 87 ? -1.779 -15.127 -27.120 1.00 39.12 87 TYR A N 1
ATOM 689 C CA . TYR A 1 87 ? -2.621 -16.163 -27.687 1.00 39.12 87 TYR A CA 1
ATOM 690 C C . TYR A 1 87 ? -3.747 -16.444 -26.696 1.00 39.12 87 TYR A C 1
ATOM 692 O O . TYR A 1 87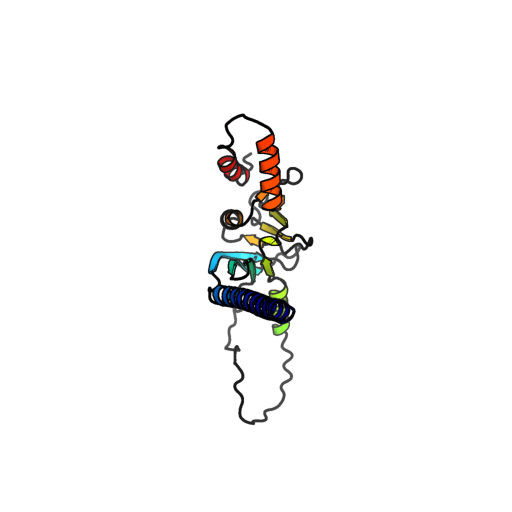 ? -3.653 -17.351 -25.878 1.00 39.12 87 TYR A O 1
ATOM 700 N N . ALA A 1 88 ? -4.815 -15.650 -26.768 1.00 42.62 88 ALA A N 1
ATOM 701 C CA . ALA A 1 88 ? -6.113 -16.159 -26.351 1.00 42.62 88 ALA A CA 1
ATOM 702 C C . ALA A 1 88 ? -6.407 -17.405 -27.205 1.00 42.62 88 ALA A C 1
ATOM 704 O O . ALA A 1 88 ? -6.279 -17.355 -28.435 1.00 42.62 88 ALA A O 1
ATOM 705 N N . PRO A 1 89 ? -6.796 -18.508 -26.563 1.00 45.31 89 PRO A N 1
ATOM 706 C CA . PRO A 1 89 ? -8.201 -18.842 -26.695 1.00 45.31 89 PRO A CA 1
ATOM 707 C C . PRO A 1 89 ? -8.874 -19.133 -25.345 1.00 45.31 89 PRO A C 1
ATOM 709 O O . PRO A 1 89 ? -8.289 -19.679 -24.418 1.00 45.31 89 PRO A O 1
ATOM 712 N N . ASP A 1 90 ? -10.102 -18.621 -25.292 1.00 43.84 90 ASP A N 1
ATOM 713 C CA . ASP A 1 90 ? -11.305 -19.139 -24.643 1.00 43.84 90 ASP A CA 1
ATOM 714 C C . ASP A 1 90 ? -11.324 -19.588 -23.157 1.00 43.84 90 ASP A C 1
ATOM 716 O O . ASP A 1 90 ? -10.869 -20.639 -22.731 1.00 43.84 90 ASP A O 1
ATOM 720 N N . THR A 1 91 ? -12.057 -18.783 -22.375 1.00 49.94 91 THR A N 1
ATOM 721 C CA . THR A 1 91 ? -13.062 -19.215 -21.382 1.00 49.94 91 THR A CA 1
ATOM 722 C C . THR A 1 91 ? -12.724 -20.390 -20.453 1.00 49.94 91 THR A C 1
ATOM 724 O O . THR A 1 91 ? -12.990 -21.542 -20.780 1.00 49.94 91 THR A O 1
ATOM 727 N N . SER A 1 92 ? -12.307 -20.102 -19.216 1.00 42.25 92 SER A N 1
ATOM 728 C CA . SER A 1 92 ? -12.596 -20.909 -18.006 1.00 42.25 92 SER A CA 1
ATOM 729 C C . SER A 1 92 ? -11.894 -20.278 -16.789 1.00 42.25 92 SER A C 1
ATOM 731 O O . SER A 1 92 ? -10.759 -19.849 -16.894 1.00 42.25 92 SER A O 1
ATOM 733 N N . GLY A 1 93 ? -12.461 -20.144 -15.593 1.00 39.44 93 GLY A N 1
ATOM 734 C CA . GLY A 1 93 ? -13.757 -20.557 -15.091 1.00 39.44 93 GLY A CA 1
ATOM 735 C C . GLY A 1 93 ? -13.921 -20.076 -13.645 1.00 39.44 93 GLY A C 1
ATOM 736 O O . GLY A 1 93 ? -13.235 -20.545 -12.747 1.00 39.44 93 GLY A O 1
ATOM 737 N N . TRP A 1 94 ? -14.884 -19.186 -13.421 1.00 40.19 94 TRP A N 1
ATOM 738 C CA . TRP A 1 94 ? -15.663 -19.181 -12.185 1.00 40.19 94 TRP A CA 1
ATOM 739 C C . TRP A 1 94 ? -16.995 -19.842 -12.528 1.00 40.19 94 TRP A C 1
ATOM 741 O O . TRP A 1 94 ? -18.000 -19.175 -12.747 1.00 40.19 94 TRP A O 1
ATOM 751 N N . VAL A 1 95 ? -16.981 -21.166 -12.680 1.00 40.41 95 VAL A N 1
ATOM 752 C CA . VAL A 1 95 ? -18.223 -21.939 -12.720 1.00 40.41 95 VAL A CA 1
ATOM 753 C C . VAL A 1 95 ? -18.502 -22.333 -11.281 1.00 40.41 95 VAL A C 1
ATOM 755 O O . VAL A 1 95 ? -17.835 -23.202 -10.723 1.00 40.41 95 VAL A O 1
ATOM 758 N N . LEU A 1 96 ? -19.453 -21.637 -10.661 1.00 40.31 96 LEU A N 1
ATOM 759 C CA . LEU A 1 96 ? -20.104 -22.126 -9.455 1.00 40.31 96 LEU A CA 1
ATOM 760 C C . LEU A 1 96 ? -20.747 -23.462 -9.834 1.00 40.31 96 LEU A C 1
ATOM 762 O O . LEU A 1 96 ? -21.642 -23.500 -10.675 1.00 40.31 96 LEU A O 1
ATOM 766 N N . ALA A 1 97 ? -20.230 -24.556 -9.281 1.00 34.88 97 ALA A N 1
ATOM 767 C CA . ALA A 1 97 ? -20.846 -25.860 -9.441 1.00 34.88 97 ALA A CA 1
ATOM 768 C C . ALA A 1 97 ? -22.186 -25.846 -8.690 1.00 34.88 97 ALA A C 1
ATOM 770 O O . ALA A 1 97 ? -22.225 -25.964 -7.466 1.00 34.88 97 ALA A O 1
ATOM 771 N N . GLU A 1 98 ? -23.270 -25.645 -9.433 1.00 36.34 98 GLU A N 1
ATOM 772 C CA . GLU A 1 98 ? -24.610 -26.053 -9.035 1.00 36.34 98 GLU A CA 1
ATOM 773 C C . GLU A 1 98 ? -24.761 -27.548 -9.335 1.00 36.34 98 GLU A C 1
ATOM 775 O O . GLU A 1 98 ? -24.409 -28.033 -10.410 1.00 36.34 98 GLU A O 1
ATOM 780 N N . ASP A 1 99 ? -25.210 -28.262 -8.313 1.00 42.34 99 ASP A N 1
ATOM 781 C CA . ASP A 1 99 ? -25.423 -29.700 -8.229 1.00 42.34 99 ASP A CA 1
ATOM 782 C C . ASP A 1 99 ? -26.456 -30.213 -9.249 1.00 42.34 99 ASP A C 1
ATOM 784 O O . ASP A 1 99 ? -27.523 -29.622 -9.413 1.00 42.34 99 ASP A O 1
ATOM 788 N N . GLY A 1 100 ? -26.168 -31.361 -9.873 1.00 36.66 100 GLY A N 1
ATOM 789 C CA . GLY A 1 100 ? -27.187 -32.182 -10.530 1.00 36.66 100 GLY A CA 1
ATOM 790 C C . GLY A 1 100 ? -26.814 -32.759 -11.898 1.00 36.66 100 GLY A C 1
ATOM 791 O O . GLY A 1 100 ? -26.869 -32.072 -12.912 1.00 36.66 100 GLY A O 1
ATOM 792 N N . GLY A 1 101 ? -26.589 -34.077 -11.942 1.00 32.94 101 GLY A N 1
ATOM 793 C CA . GLY A 1 101 ? -26.861 -34.890 -13.136 1.00 32.94 101 GLY A CA 1
ATOM 794 C C . GLY A 1 101 ? -25.654 -35.581 -13.770 1.00 32.94 101 GLY A C 1
ATOM 795 O O . GLY A 1 101 ? -24.798 -34.962 -14.388 1.00 32.94 101 GLY A O 1
ATOM 796 N N . GLU A 1 102 ? -25.637 -36.904 -13.641 1.00 41.41 102 GLU A N 1
ATOM 797 C CA . GLU A 1 102 ? -24.673 -37.866 -14.178 1.00 41.41 102 GLU A CA 1
ATOM 798 C C . GLU A 1 102 ? -24.326 -37.651 -15.664 1.00 41.41 102 GLU A C 1
ATOM 800 O O . GLU A 1 102 ? -25.206 -37.690 -16.515 1.00 41.41 102 GLU A O 1
ATOM 805 N N . THR A 1 103 ? -23.035 -37.568 -16.008 1.00 34.12 103 THR A N 1
ATOM 806 C CA . THR A 1 103 ? -22.501 -38.161 -17.251 1.00 34.12 103 THR A CA 1
ATOM 807 C C . THR A 1 103 ? -21.009 -38.470 -17.108 1.00 34.12 103 THR A C 1
ATOM 809 O O . THR A 1 103 ? -20.179 -37.616 -16.813 1.00 34.12 103 THR A O 1
ATOM 812 N N . GLN A 1 104 ? -20.674 -39.745 -17.306 1.00 43.38 104 GLN A N 1
ATOM 813 C CA . GLN A 1 104 ? -19.309 -40.241 -17.427 1.00 43.38 104 GLN A CA 1
ATOM 814 C C . GLN A 1 104 ? -18.701 -39.768 -18.750 1.00 43.38 104 GLN A C 1
ATOM 816 O O . GLN A 1 104 ? -19.158 -40.196 -19.806 1.00 43.38 104 GLN A O 1
ATOM 821 N N . THR A 1 105 ? -17.606 -39.010 -18.705 1.00 33.47 105 THR A N 1
ATOM 822 C CA . THR A 1 105 ? -16.632 -38.970 -19.806 1.00 33.47 105 THR A CA 1
ATOM 823 C C . THR A 1 105 ? -15.211 -38.870 -19.259 1.00 33.47 105 THR A C 1
ATOM 825 O O . THR A 1 105 ? -14.742 -37.812 -18.859 1.00 33.47 105 THR A O 1
ATOM 828 N N . LEU A 1 106 ? -14.578 -40.042 -19.217 1.00 33.28 106 LEU A N 1
ATOM 829 C CA . LEU A 1 106 ? -13.195 -40.349 -19.591 1.00 33.28 106 LEU A CA 1
ATOM 830 C C . LEU A 1 106 ? -12.110 -39.293 -19.311 1.00 33.28 106 LEU A C 1
ATOM 832 O O . LEU A 1 106 ? -11.992 -38.260 -19.964 1.00 33.28 106 LEU A O 1
ATOM 836 N N . HIS A 1 107 ? -11.231 -39.690 -18.394 1.00 36.25 107 HIS A N 1
ATOM 837 C CA . HIS A 1 107 ? -9.907 -39.147 -18.127 1.00 36.25 107 HIS A CA 1
ATOM 838 C C . HIS A 1 107 ? -9.143 -38.712 -19.390 1.00 36.25 107 HIS A C 1
ATOM 840 O O . HIS A 1 107 ? -8.844 -39.529 -20.258 1.00 36.25 107 HIS A O 1
ATOM 846 N N . SER A 1 108 ? -8.713 -37.451 -19.408 1.00 33.06 108 SER A N 1
ATOM 847 C CA . SER A 1 108 ? -7.520 -37.010 -20.136 1.00 33.06 108 SER A CA 1
ATOM 848 C C . SER A 1 108 ? -6.468 -36.590 -19.106 1.00 33.06 108 SER A C 1
ATOM 850 O O . SER A 1 108 ? -6.745 -35.683 -18.318 1.00 33.06 108 SER A O 1
ATOM 852 N N . PRO A 1 109 ? -5.269 -37.198 -19.060 1.00 41.75 109 PRO A N 1
ATOM 853 C CA . PRO A 1 109 ? -4.179 -36.681 -18.253 1.00 41.75 109 PRO A CA 1
ATOM 854 C C . PRO A 1 109 ? -3.493 -35.573 -19.061 1.00 41.75 109 PRO A C 1
ATOM 856 O O . PRO A 1 109 ? -2.476 -35.802 -19.706 1.00 41.75 109 PRO A O 1
ATOM 859 N N . SER A 1 110 ? -4.072 -34.371 -19.074 1.00 32.81 110 SER A N 1
ATOM 860 C CA . SER A 1 110 ? -3.372 -33.190 -19.584 1.00 32.81 110 SER A CA 1
ATOM 861 C C . SER A 1 110 ? -2.586 -32.570 -18.438 1.00 32.81 110 SER A C 1
ATOM 863 O O . SER A 1 110 ? -3.064 -31.680 -17.737 1.00 32.81 110 SER A O 1
ATOM 865 N N . SER A 1 111 ? -1.372 -33.068 -18.216 1.00 41.97 111 SER A N 1
ATOM 866 C CA . SER A 1 111 ? -0.348 -32.330 -17.481 1.00 41.97 111 SER A CA 1
ATOM 867 C C . SER A 1 111 ? 0.078 -31.126 -18.330 1.00 41.97 111 SER A C 1
ATOM 869 O O . SER A 1 111 ? 1.082 -31.183 -19.040 1.00 41.97 111 SER A O 1
ATOM 871 N N . SER A 1 112 ? -0.726 -30.063 -18.311 1.00 39.59 112 SER A N 1
ATOM 872 C CA . SER A 1 112 ? -0.385 -28.784 -18.934 1.00 39.59 112 SER A CA 1
ATOM 873 C C . SER A 1 112 ? 0.614 -28.030 -18.043 1.00 39.59 112 SER A C 1
ATOM 875 O O . SER A 1 112 ? 0.350 -27.877 -16.849 1.00 39.59 112 SER A O 1
ATOM 877 N N . PRO A 1 113 ? 1.737 -27.523 -18.583 1.00 44.22 113 PRO A N 1
ATOM 878 C CA . PRO A 1 113 ? 2.718 -26.753 -17.815 1.00 44.22 113 PRO A CA 1
ATOM 879 C C . PRO A 1 113 ? 2.237 -25.335 -17.442 1.00 44.22 113 PRO A C 1
ATOM 881 O O . PRO A 1 113 ? 2.868 -24.680 -16.617 1.00 44.22 113 PRO A O 1
ATOM 884 N N . ASP A 1 114 ? 1.101 -24.871 -17.976 1.00 43.16 114 ASP A N 1
ATOM 885 C CA . ASP A 1 114 ? 0.601 -23.500 -17.775 1.00 43.16 114 ASP A CA 1
ATOM 886 C C . ASP A 1 114 ? 0.075 -23.193 -16.368 1.00 43.16 114 ASP A C 1
ATOM 888 O O . ASP A 1 114 ? 0.075 -22.033 -15.953 1.00 43.16 114 ASP A O 1
ATOM 892 N N . LYS A 1 115 ? -0.306 -24.206 -15.576 1.00 44.47 115 LYS A N 1
ATOM 893 C CA . LYS A 1 115 ? -0.724 -23.965 -14.181 1.00 44.47 115 LYS A CA 1
ATOM 894 C C . LYS A 1 115 ? 0.417 -23.477 -13.287 1.00 44.47 115 LYS A C 1
ATOM 896 O O . LYS A 1 115 ? 0.163 -22.756 -12.328 1.00 44.47 115 LYS A O 1
ATOM 901 N N . ALA A 1 116 ? 1.665 -23.804 -13.622 1.00 40.59 116 ALA A N 1
ATOM 902 C CA . ALA A 1 116 ? 2.811 -23.394 -12.820 1.00 40.59 116 ALA A CA 1
ATOM 903 C C . ALA A 1 116 ? 3.084 -21.882 -12.922 1.00 40.59 116 ALA A C 1
ATOM 905 O O . ALA A 1 116 ? 3.560 -21.280 -11.964 1.00 40.59 116 ALA A O 1
ATOM 906 N N . SER A 1 117 ? 2.779 -21.245 -14.059 1.00 48.38 117 SER A N 1
ATOM 907 C CA . SER A 1 117 ? 3.087 -19.823 -14.269 1.00 48.38 117 SER A CA 1
ATOM 908 C C . SER A 1 117 ? 2.148 -18.910 -13.465 1.00 48.38 117 SER A C 1
ATOM 910 O O . SER A 1 117 ? 2.610 -18.007 -12.769 1.00 48.38 117 SER A O 1
ATOM 912 N N . GLY A 1 118 ? 0.843 -19.212 -13.446 1.00 52.50 118 GLY A N 1
ATOM 913 C CA . GLY A 1 118 ? -0.149 -18.472 -12.651 1.00 52.50 118 GLY A CA 1
ATOM 914 C C . GLY A 1 118 ? 0.009 -18.645 -11.133 1.00 52.50 118 GLY A C 1
ATOM 915 O O . GLY A 1 118 ? -0.131 -17.680 -10.382 1.00 52.50 118 GLY A O 1
ATOM 916 N N . GLU A 1 119 ? 0.371 -19.845 -10.664 1.00 56.66 119 GLU A N 1
ATOM 917 C CA . GLU A 1 119 ? 0.660 -20.092 -9.241 1.00 56.66 119 GLU A CA 1
ATOM 918 C C . GLU A 1 119 ? 1.885 -19.302 -8.754 1.00 56.66 119 GLU A C 1
ATOM 920 O O . GLU A 1 119 ? 1.893 -18.791 -7.632 1.00 56.66 119 GLU A O 1
ATOM 925 N N . ASN A 1 120 ? 2.893 -19.131 -9.614 1.00 59.72 120 ASN A N 1
ATOM 926 C CA . ASN A 1 120 ? 4.077 -18.343 -9.289 1.00 59.72 120 ASN A CA 1
ATOM 927 C C . ASN A 1 120 ? 3.777 -16.837 -9.230 1.00 59.72 120 ASN A C 1
ATOM 929 O O . ASN A 1 120 ? 4.292 -16.165 -8.341 1.00 59.72 120 ASN A O 1
ATOM 933 N N . LEU A 1 121 ? 2.925 -16.293 -10.108 1.00 67.25 121 LEU A N 1
ATOM 934 C CA . LEU A 1 121 ? 2.564 -14.864 -10.097 1.00 67.25 121 LEU A CA 1
ATOM 935 C C . LEU A 1 121 ? 1.851 -14.455 -8.799 1.00 67.25 121 LEU A C 1
ATOM 937 O O . LEU A 1 121 ? 2.183 -13.426 -8.207 1.00 67.25 121 LEU A O 1
ATOM 941 N N . ASN A 1 122 ? 0.958 -15.308 -8.291 1.00 69.44 122 ASN A N 1
ATOM 942 C CA . ASN A 1 122 ? 0.270 -15.085 -7.015 1.00 69.44 122 ASN A CA 1
ATOM 943 C C . ASN A 1 122 ? 1.224 -15.029 -5.814 1.00 69.44 122 ASN A C 1
ATOM 945 O O . ASN A 1 122 ? 0.900 -14.408 -4.807 1.00 69.44 122 ASN A O 1
ATOM 949 N N . LYS A 1 123 ? 2.421 -15.621 -5.916 1.00 77.12 123 LYS A N 1
ATOM 950 C CA . LYS A 1 123 ? 3.439 -15.553 -4.858 1.00 77.12 123 LYS A CA 1
ATOM 951 C C . LYS A 1 123 ? 3.991 -14.138 -4.653 1.00 77.12 123 LYS A C 1
ATOM 953 O O . LYS A 1 123 ? 4.516 -13.845 -3.583 1.00 77.12 123 LYS A O 1
ATOM 958 N N . LEU A 1 124 ? 3.914 -13.281 -5.673 1.00 84.75 124 LEU A N 1
ATOM 959 C CA . LEU A 1 124 ? 4.345 -11.885 -5.579 1.00 84.75 124 LEU A CA 1
ATOM 960 C C . LEU A 1 124 ? 3.238 -10.961 -5.074 1.00 84.75 124 LEU A C 1
ATOM 962 O O . LEU A 1 124 ? 3.542 -9.879 -4.573 1.00 84.75 124 LEU A O 1
ATOM 966 N N . ALA A 1 125 ? 1.976 -11.368 -5.226 1.00 91.44 125 ALA A N 1
ATOM 967 C CA . ALA A 1 125 ? 0.852 -10.594 -4.738 1.00 91.44 125 ALA A CA 1
ATOM 968 C C . ALA A 1 125 ? 0.899 -10.506 -3.209 1.00 91.44 125 ALA A C 1
ATOM 970 O O . ALA A 1 125 ? 1.210 -11.480 -2.519 1.00 91.44 125 ALA A O 1
ATOM 971 N N . PHE A 1 126 ? 0.581 -9.335 -2.669 1.00 94.19 126 PHE A N 1
ATOM 972 C CA . PHE A 1 126 ? 0.523 -9.140 -1.229 1.00 94.19 126 PHE A CA 1
ATOM 973 C C . PHE A 1 126 ? -0.558 -8.140 -0.840 1.00 94.19 126 PHE A C 1
ATOM 975 O O . PHE A 1 126 ? -0.947 -7.272 -1.619 1.00 94.19 126 PHE A O 1
ATOM 982 N N . SER A 1 127 ? -0.990 -8.258 0.411 1.00 95.69 127 SER A N 1
ATOM 983 C CA . SER A 1 127 ? -1.856 -7.311 1.100 1.00 95.69 127 SER A CA 1
ATOM 984 C C . SER A 1 127 ? -1.304 -7.117 2.507 1.00 95.69 127 SER A C 1
ATOM 986 O O . SER A 1 127 ? -1.133 -8.096 3.234 1.00 95.69 127 SER A O 1
ATOM 988 N N . ILE A 1 128 ? -1.011 -5.875 2.886 1.00 95.62 128 ILE A N 1
ATOM 989 C CA . ILE A 1 128 ? -0.514 -5.514 4.220 1.00 95.62 128 ILE A CA 1
ATOM 990 C C . ILE A 1 128 ? -1.374 -4.394 4.806 1.00 95.62 128 ILE A C 1
ATOM 992 O O . ILE A 1 128 ? -1.691 -3.432 4.107 1.00 95.62 128 ILE A O 1
ATOM 996 N N . ASP A 1 129 ? -1.746 -4.506 6.082 1.00 95.00 129 ASP A N 1
ATOM 997 C CA . ASP A 1 129 ? -2.360 -3.396 6.812 1.00 95.00 129 ASP A CA 1
ATOM 998 C C . ASP A 1 129 ? -1.334 -2.261 6.956 1.00 95.00 129 ASP A C 1
ATOM 1000 O O . ASP A 1 129 ? -0.178 -2.472 7.328 1.00 95.00 129 ASP A O 1
ATOM 1004 N N . VAL A 1 130 ? -1.751 -1.030 6.681 1.00 93.56 130 VAL A N 1
ATOM 1005 C CA . VAL A 1 130 ? -0.926 0.169 6.858 1.00 93.56 130 VAL A CA 1
ATOM 1006 C C . VAL A 1 130 ? -0.378 0.267 8.291 1.00 93.56 130 VAL A C 1
ATOM 1008 O O . VAL A 1 130 ? 0.742 0.736 8.491 1.00 93.56 130 VAL A O 1
ATOM 1011 N N . ASN A 1 131 ? -1.118 -0.222 9.288 1.00 91.69 131 ASN A N 1
ATOM 1012 C CA . ASN A 1 131 ? -0.681 -0.267 10.681 1.00 91.69 131 ASN A CA 1
ATOM 1013 C C . ASN A 1 131 ? 0.428 -1.288 10.939 1.00 91.69 131 ASN A C 1
ATOM 1015 O O . ASN A 1 131 ? 1.160 -1.128 11.916 1.00 91.69 131 ASN A O 1
ATOM 1019 N N . ASP A 1 132 ? 0.583 -2.305 10.095 1.00 93.62 132 ASP A N 1
ATOM 1020 C CA . ASP A 1 132 ? 1.665 -3.285 10.199 1.00 93.62 132 ASP A CA 1
ATOM 1021 C C . ASP A 1 132 ? 2.931 -2.817 9.476 1.00 93.62 132 ASP A C 1
ATOM 1023 O O . ASP A 1 132 ? 4.004 -3.389 9.667 1.00 93.62 132 ASP A O 1
ATOM 1027 N N . LEU A 1 133 ? 2.864 -1.724 8.710 1.00 93.94 133 LEU A N 1
ATOM 1028 C CA . LEU A 1 133 ? 4.032 -1.132 8.073 1.00 93.94 133 LEU A CA 1
ATOM 1029 C C . LEU A 1 133 ? 4.958 -0.495 9.125 1.00 93.94 133 LEU A C 1
ATOM 1031 O O . LEU A 1 133 ? 4.556 0.358 9.916 1.00 93.94 133 LEU A O 1
ATOM 1035 N N . SER A 1 134 ? 6.229 -0.901 9.132 1.00 92.69 134 SER A N 1
ATOM 1036 C CA . SER A 1 134 ? 7.270 -0.328 9.998 1.00 92.69 134 SER A CA 1
ATOM 1037 C C . SER A 1 134 ? 8.078 0.741 9.283 1.00 92.69 134 SER A C 1
ATOM 1039 O O . SER A 1 134 ? 8.422 1.772 9.861 1.00 92.69 134 SER A O 1
ATOM 1041 N N . SER A 1 135 ? 8.451 0.472 8.040 1.00 91.88 135 SER A N 1
ATOM 1042 C CA . SER A 1 135 ? 9.260 1.373 7.237 1.00 91.88 135 SER A CA 1
ATOM 1043 C C . SER A 1 135 ? 9.143 1.014 5.766 1.00 91.88 135 SER A C 1
ATOM 1045 O O . SER A 1 135 ? 8.647 -0.049 5.398 1.00 91.88 135 SER A O 1
ATOM 1047 N N . PHE A 1 136 ? 9.614 1.898 4.904 1.00 93.69 136 PHE A N 1
ATOM 1048 C CA . PHE A 1 136 ? 9.843 1.571 3.512 1.00 93.69 136 PHE A CA 1
ATOM 1049 C C . PHE A 1 136 ? 11.120 2.226 3.012 1.00 93.69 136 PHE A C 1
ATOM 1051 O O . PHE A 1 136 ? 11.535 3.288 3.479 1.00 93.69 136 PHE A O 1
ATOM 1058 N N . ARG A 1 137 ? 11.761 1.580 2.044 1.00 91.00 137 ARG A N 1
ATOM 1059 C CA . ARG A 1 137 ? 12.908 2.139 1.336 1.00 91.00 137 ARG A CA 1
ATOM 1060 C C . ARG A 1 137 ? 12.421 2.782 0.053 1.00 91.00 137 ARG A C 1
ATOM 1062 O O . ARG A 1 137 ? 11.848 2.078 -0.768 1.00 91.00 137 ARG A O 1
ATOM 1069 N N . ASN A 1 138 ? 12.659 4.077 -0.112 1.00 88.38 138 ASN A N 1
ATOM 1070 C CA . ASN A 1 138 ? 12.442 4.796 -1.360 1.00 88.38 138 ASN A CA 1
ATOM 1071 C C . ASN A 1 138 ? 13.779 4.917 -2.097 1.00 88.38 138 ASN A C 1
ATOM 1073 O O . ASN A 1 138 ? 14.706 5.559 -1.601 1.00 88.38 138 ASN A O 1
ATOM 1077 N N . MET A 1 139 ? 13.899 4.260 -3.245 1.00 86.94 139 MET A N 1
ATOM 1078 C CA . MET A 1 139 ? 15.111 4.268 -4.057 1.00 86.94 139 MET A CA 1
ATOM 1079 C C . MET A 1 139 ? 14.840 4.979 -5.375 1.00 86.94 139 MET A C 1
ATOM 1081 O O . MET A 1 139 ? 14.041 4.520 -6.191 1.00 86.94 139 MET A O 1
ATOM 1085 N N . GLU A 1 140 ? 15.549 6.079 -5.594 1.00 82.88 140 GLU A N 1
ATOM 1086 C CA . GLU A 1 140 ? 15.515 6.806 -6.858 1.00 82.88 140 GLU A CA 1
ATOM 1087 C C . GLU A 1 140 ? 16.496 6.201 -7.877 1.00 82.88 140 GLU A C 1
ATOM 1089 O O . GLU A 1 140 ? 17.573 5.714 -7.500 1.00 82.88 140 GLU A O 1
ATOM 1094 N N . PRO A 1 141 ? 16.155 6.225 -9.177 1.00 78.81 141 PRO A N 1
ATOM 1095 C CA . PRO A 1 141 ? 17.030 5.716 -10.219 1.00 78.81 141 PRO A CA 1
ATOM 1096 C C . PRO A 1 141 ? 18.279 6.594 -10.338 1.00 78.81 141 PRO A C 1
ATOM 1098 O O . PRO A 1 141 ? 18.218 7.825 -10.355 1.00 78.81 141 PRO A O 1
ATOM 1101 N N . LYS A 1 142 ? 19.450 5.965 -10.450 1.00 72.44 142 LYS A N 1
ATOM 1102 C CA . LYS A 1 142 ? 20.713 6.694 -10.603 1.00 72.44 142 LYS A CA 1
ATOM 1103 C C . LYS A 1 142 ? 20.831 7.203 -12.042 1.00 72.44 142 LYS A C 1
ATOM 1105 O O . LYS A 1 142 ? 20.771 6.416 -12.979 1.00 72.44 142 LYS A O 1
ATOM 1110 N N . LYS A 1 143 ? 21.050 8.514 -12.211 1.00 62.03 143 LYS A N 1
ATOM 1111 C CA . LYS A 1 143 ? 21.433 9.164 -13.485 1.00 62.03 143 LYS A CA 1
ATOM 1112 C C . LYS A 1 143 ? 20.587 8.740 -14.705 1.00 62.03 143 LYS A C 1
ATOM 1114 O O . LYS A 1 143 ? 21.132 8.468 -15.769 1.00 62.03 143 LYS A O 1
ATOM 1119 N N . GLY A 1 144 ? 19.263 8.687 -14.546 1.00 59.78 144 GLY A N 1
ATOM 1120 C CA . GLY A 1 144 ? 18.329 8.441 -15.654 1.00 59.78 144 GLY A CA 1
ATOM 1121 C C . GLY A 1 144 ? 18.233 6.989 -16.132 1.00 59.78 144 GLY A C 1
ATOM 1122 O O . GLY A 1 144 ? 17.591 6.742 -17.149 1.00 59.78 144 GLY A O 1
ATOM 1123 N N . GLN A 1 145 ? 18.835 6.029 -15.420 1.00 70.75 145 GLN A N 1
ATOM 1124 C CA . GLN A 1 145 ? 18.706 4.607 -15.729 1.00 70.75 145 GLN A CA 1
ATOM 1125 C C . GLN A 1 145 ? 17.880 3.897 -14.649 1.00 70.75 145 GLN A C 1
ATOM 1127 O O . GLN A 1 145 ? 18.276 3.831 -13.484 1.00 70.75 145 GLN A O 1
ATOM 1132 N N . GLY A 1 146 ? 16.732 3.353 -15.057 1.00 80.12 146 GLY A N 1
ATOM 1133 C CA . GLY A 1 146 ? 15.814 2.600 -14.201 1.00 80.12 146 GLY A CA 1
ATOM 1134 C C . GLY A 1 146 ? 14.598 3.399 -13.732 1.00 80.12 146 GLY A C 1
ATOM 1135 O O . GLY A 1 146 ? 14.389 4.546 -14.121 1.00 80.12 146 GLY A O 1
ATOM 1136 N N . TYR A 1 147 ? 13.802 2.762 -12.879 1.00 88.31 147 TYR A N 1
ATOM 1137 C CA . TYR A 1 147 ? 12.559 3.304 -12.337 1.00 88.31 147 TYR A CA 1
ATOM 1138 C C . TYR A 1 147 ? 12.699 3.568 -10.837 1.00 88.31 147 TYR A C 1
ATOM 1140 O O . TYR A 1 147 ? 13.403 2.808 -10.160 1.00 88.31 147 TYR A O 1
ATOM 1148 N N . PRO A 1 148 ? 12.038 4.605 -10.293 1.00 90.75 148 PRO A N 1
ATOM 1149 C CA . PRO A 1 148 ? 11.936 4.755 -8.850 1.00 90.75 148 PRO A CA 1
ATOM 1150 C C . PRO A 1 148 ? 11.225 3.535 -8.268 1.00 90.75 148 PRO A C 1
ATOM 1152 O O . PRO A 1 148 ? 10.274 3.012 -8.858 1.00 90.75 148 PRO A O 1
ATOM 1155 N N . CYS A 1 149 ? 11.705 3.050 -7.126 1.00 91.25 149 CYS A N 1
ATOM 1156 C CA . CYS A 1 149 ? 11.117 1.879 -6.499 1.00 91.25 149 CYS A CA 1
ATOM 1157 C C . CYS A 1 149 ? 11.003 1.990 -4.986 1.00 91.25 149 CYS A C 1
ATOM 1159 O O . CYS A 1 149 ? 11.835 2.598 -4.310 1.00 91.25 149 CYS A O 1
ATOM 1161 N N . ILE A 1 150 ? 9.951 1.362 -4.466 1.00 93.94 150 ILE A N 1
ATOM 1162 C CA . ILE A 1 150 ? 9.661 1.283 -3.042 1.00 93.94 150 ILE A CA 1
ATOM 1163 C C . ILE A 1 150 ? 9.759 -0.167 -2.586 1.00 93.94 150 ILE A C 1
ATOM 1165 O O . ILE A 1 150 ? 9.184 -1.059 -3.203 1.00 93.94 150 ILE A O 1
ATOM 1169 N N . ARG A 1 151 ? 10.450 -0.406 -1.467 1.00 94.62 151 ARG A N 1
ATOM 1170 C CA . ARG A 1 151 ? 10.398 -1.684 -0.745 1.00 94.62 151 ARG A CA 1
ATOM 1171 C C . ARG A 1 151 ? 9.732 -1.483 0.606 1.00 94.62 151 ARG A C 1
ATOM 1173 O O . ARG A 1 151 ? 10.272 -0.751 1.432 1.00 94.62 151 ARG A O 1
ATOM 1180 N N . LEU A 1 152 ? 8.599 -2.139 0.827 1.00 95.88 152 LEU A N 1
ATOM 1181 C CA . LEU A 1 152 ? 7.874 -2.095 2.097 1.00 95.88 152 LEU A CA 1
ATOM 1182 C C . LEU A 1 152 ? 8.491 -3.070 3.106 1.00 95.88 152 LEU A C 1
ATOM 1184 O O . LEU A 1 152 ? 8.931 -4.160 2.731 1.00 95.88 152 LEU A O 1
ATOM 1188 N N . ILE A 1 153 ? 8.522 -2.672 4.376 1.00 95.44 153 ILE A N 1
ATOM 1189 C CA . ILE A 1 153 ? 9.046 -3.459 5.494 1.00 95.44 153 ILE A CA 1
ATOM 1190 C C . ILE A 1 153 ? 8.021 -3.411 6.628 1.00 95.44 153 ILE A C 1
ATOM 1192 O O . ILE A 1 153 ? 7.712 -2.344 7.166 1.00 95.44 153 ILE A O 1
ATOM 1196 N N . SER A 1 154 ? 7.494 -4.572 6.990 1.00 94.44 154 SER A N 1
ATOM 1197 C CA . SER A 1 154 ? 6.527 -4.738 8.073 1.00 94.44 154 SER A CA 1
ATOM 1198 C C . SER A 1 154 ? 7.205 -4.721 9.453 1.00 94.44 154 SER A C 1
ATOM 1200 O O . SER A 1 154 ? 8.420 -4.886 9.581 1.00 94.44 154 SER A O 1
ATOM 1202 N N . LYS A 1 155 ? 6.419 -4.489 10.508 1.00 92.62 155 LYS A N 1
ATOM 1203 C CA . LYS A 1 155 ? 6.836 -4.489 11.923 1.00 92.62 155 LYS A CA 1
ATOM 1204 C C . LYS A 1 155 ? 7.363 -5.836 12.407 1.00 92.62 155 LYS A C 1
ATOM 1206 O O . LYS A 1 155 ? 8.162 -5.865 13.338 1.00 92.62 155 LYS A O 1
ATOM 1211 N N . ASP A 1 156 ? 6.962 -6.927 11.765 1.00 90.62 156 ASP A N 1
ATOM 1212 C CA . ASP A 1 156 ? 7.517 -8.268 11.985 1.00 90.62 156 ASP A CA 1
ATOM 1213 C C . ASP A 1 156 ? 8.913 -8.459 11.349 1.00 90.62 156 ASP A C 1
ATOM 1215 O O . ASP A 1 156 ? 9.551 -9.490 11.550 1.00 90.62 156 ASP A O 1
ATOM 1219 N N . GLY A 1 157 ? 9.406 -7.461 10.606 1.00 89.44 157 GLY A N 1
ATOM 1220 C CA . GLY A 1 157 ? 10.670 -7.501 9.873 1.00 89.44 157 GLY A CA 1
ATOM 1221 C C . GLY A 1 157 ? 10.551 -8.061 8.453 1.00 89.44 157 GLY A C 1
ATOM 1222 O O . GLY A 1 157 ? 11.542 -8.054 7.716 1.00 89.44 157 GLY A O 1
ATOM 1223 N N . THR A 1 158 ? 9.362 -8.506 8.035 1.00 92.62 158 THR A N 1
ATOM 1224 C CA . THR A 1 158 ? 9.125 -9.018 6.684 1.00 92.62 158 THR A CA 1
ATOM 1225 C C . THR A 1 158 ? 9.335 -7.905 5.660 1.00 92.62 158 THR A C 1
ATOM 1227 O O . THR A 1 158 ? 8.730 -6.836 5.737 1.00 92.62 158 THR A O 1
ATOM 1230 N N . SER A 1 159 ? 10.211 -8.154 4.684 1.00 92.94 159 SER A N 1
ATOM 1231 C CA . SER A 1 159 ? 10.455 -7.250 3.557 1.00 92.94 159 SER A CA 1
ATOM 1232 C C . SER A 1 159 ? 9.732 -7.760 2.317 1.00 92.94 159 SER A C 1
ATOM 1234 O O . SER A 1 159 ? 9.962 -8.891 1.892 1.00 92.94 159 SER A O 1
ATOM 1236 N N . TYR A 1 160 ? 8.894 -6.918 1.723 1.00 92.56 160 TYR A N 1
ATOM 1237 C CA . TYR A 1 160 ? 8.136 -7.259 0.520 1.00 92.56 160 TYR A CA 1
ATOM 1238 C C . TYR A 1 160 ? 8.982 -7.082 -0.741 1.00 92.56 160 TYR A C 1
ATOM 1240 O O . TYR A 1 160 ? 10.060 -6.476 -0.717 1.00 92.56 160 TYR A O 1
ATOM 1248 N N . VAL A 1 161 ? 8.487 -7.620 -1.856 1.00 91.94 161 VAL A N 1
ATOM 1249 C CA . VAL A 1 161 ? 9.112 -7.438 -3.167 1.00 91.94 161 VAL A CA 1
ATOM 1250 C C . VAL A 1 161 ? 9.213 -5.940 -3.511 1.00 91.94 161 VAL A C 1
ATOM 1252 O O . VAL A 1 161 ? 8.275 -5.186 -3.237 1.00 91.94 161 VAL A O 1
ATOM 1255 N N . PRO A 1 162 ? 10.337 -5.467 -4.082 1.00 93.31 162 PRO A N 1
ATOM 1256 C CA . PRO A 1 162 ? 10.438 -4.098 -4.573 1.00 93.31 162 PRO A CA 1
ATOM 1257 C C . PRO A 1 162 ? 9.400 -3.798 -5.652 1.00 93.31 162 PRO A C 1
ATOM 1259 O O . PRO A 1 162 ? 9.264 -4.543 -6.623 1.00 93.31 162 PRO A O 1
ATOM 1262 N N . LEU A 1 163 ? 8.724 -2.667 -5.492 1.00 94.88 163 LEU A N 1
ATOM 1263 C CA . LEU A 1 163 ? 7.740 -2.141 -6.423 1.00 94.88 163 LEU A CA 1
ATOM 1264 C C . LEU A 1 163 ? 8.354 -1.015 -7.246 1.00 94.88 163 LEU A C 1
ATOM 1266 O O . LEU A 1 163 ? 8.712 0.025 -6.699 1.00 94.88 163 LEU A O 1
ATOM 1270 N N . TYR A 1 164 ? 8.470 -1.221 -8.550 1.00 93.62 164 TYR A N 1
ATOM 1271 C CA . TYR A 1 164 ? 9.028 -0.288 -9.522 1.00 93.62 164 TYR A CA 1
ATOM 1272 C C . TYR A 1 164 ? 7.906 0.490 -10.197 1.00 93.62 164 TYR A C 1
ATOM 1274 O O . TYR A 1 164 ? 7.039 -0.096 -10.840 1.00 93.62 164 TYR A O 1
ATOM 1282 N N . PHE A 1 165 ? 7.924 1.810 -10.083 1.00 92.75 165 PHE A N 1
ATOM 1283 C CA . PHE A 1 165 ? 6.895 2.663 -10.662 1.00 92.75 165 PHE A CA 1
ATOM 1284 C C . PHE A 1 165 ? 7.310 3.002 -12.098 1.00 92.75 165 PHE A C 1
ATOM 1286 O O . PHE A 1 165 ? 8.191 3.834 -12.318 1.00 92.75 165 PHE A O 1
ATOM 1293 N N . THR A 1 166 ? 6.745 2.284 -13.075 1.00 89.38 166 THR A N 1
ATOM 1294 C CA . THR A 1 166 ? 7.166 2.370 -14.486 1.00 89.38 166 THR A CA 1
ATOM 1295 C C . THR A 1 166 ? 6.396 3.413 -15.285 1.00 89.38 166 THR A C 1
ATOM 1297 O O . THR A 1 166 ? 6.890 3.890 -16.306 1.00 89.38 166 THR A O 1
ATOM 1300 N N . THR A 1 167 ? 5.207 3.783 -14.815 1.00 83.56 167 THR A N 1
ATOM 1301 C CA . THR A 1 167 ? 4.304 4.750 -15.456 1.00 83.56 167 THR A CA 1
ATOM 1302 C C . THR A 1 167 ? 4.269 6.100 -14.746 1.00 83.56 167 THR A C 1
ATOM 1304 O O . THR A 1 167 ? 4.141 7.131 -15.402 1.00 83.56 167 THR A O 1
ATOM 1307 N N . GLU A 1 168 ? 4.400 6.108 -13.420 1.00 83.75 168 GLU A N 1
ATOM 1308 C CA . GLU A 1 168 ? 4.255 7.299 -12.580 1.00 83.75 168 GLU A CA 1
ATOM 1309 C C . GLU A 1 168 ? 5.394 7.416 -11.555 1.00 83.75 168 GLU A C 1
ATOM 1311 O O . GLU A 1 168 ? 6.266 6.556 -11.459 1.00 83.75 168 GLU A O 1
ATOM 1316 N N . SER A 1 169 ? 5.417 8.507 -10.786 1.00 85.75 169 SER A N 1
ATOM 1317 C CA . SER A 1 169 ? 6.357 8.667 -9.669 1.00 85.75 169 SER A CA 1
ATOM 1318 C C . SER A 1 169 ? 5.806 8.059 -8.375 1.00 85.75 169 SER A C 1
ATOM 1320 O O . SER A 1 169 ? 4.606 7.834 -8.227 1.00 85.75 169 SER A O 1
ATOM 1322 N N . THR A 1 170 ? 6.674 7.858 -7.384 1.00 89.38 170 THR A N 1
ATOM 1323 C CA . THR A 1 170 ? 6.299 7.356 -6.049 1.00 89.38 170 THR A CA 1
ATOM 1324 C C . THR A 1 170 ? 5.499 8.357 -5.212 1.00 89.38 170 THR A C 1
ATOM 1326 O O . THR A 1 170 ? 5.008 8.017 -4.139 1.00 89.38 170 THR A O 1
ATOM 1329 N N . VAL A 1 171 ? 5.386 9.598 -5.676 1.00 88.75 171 VAL A N 1
ATOM 1330 C CA . VAL A 1 171 ? 4.805 10.731 -4.952 1.00 88.75 171 VAL A CA 1
ATOM 1331 C C . VAL A 1 171 ? 3.376 10.467 -4.532 1.00 88.75 171 VAL A C 1
ATOM 1333 O O . VAL A 1 171 ? 3.066 10.553 -3.353 1.00 88.75 171 VAL A O 1
ATOM 1336 N N . ASN A 1 172 ? 2.511 10.150 -5.497 1.00 90.50 172 ASN A N 1
ATOM 1337 C CA . ASN A 1 172 ? 1.075 10.055 -5.254 1.00 90.50 172 ASN A CA 1
ATOM 1338 C C . ASN A 1 172 ? 0.784 8.952 -4.226 1.00 90.50 172 ASN A C 1
ATOM 1340 O O . ASN A 1 172 ? -0.038 9.106 -3.326 1.00 90.50 172 ASN A O 1
ATOM 1344 N N . PHE A 1 173 ? 1.554 7.865 -4.306 1.00 92.69 173 PHE A N 1
ATOM 1345 C CA . PHE A 1 173 ? 1.539 6.810 -3.305 1.00 92.69 173 PHE A CA 1
ATOM 1346 C C . PHE A 1 173 ? 1.927 7.314 -1.911 1.00 92.69 173 PHE A C 1
ATOM 1348 O O . PHE A 1 173 ? 1.194 7.069 -0.955 1.00 92.69 173 PHE A O 1
ATOM 1355 N N . ILE A 1 174 ? 3.037 8.044 -1.788 1.00 91.44 174 ILE A N 1
ATOM 1356 C CA . ILE A 1 174 ? 3.506 8.579 -0.503 1.00 91.44 174 ILE A CA 1
ATOM 1357 C C . ILE A 1 174 ? 2.512 9.603 0.068 1.00 91.44 174 ILE A C 1
ATOM 1359 O O . ILE A 1 174 ? 2.195 9.534 1.253 1.00 91.44 174 ILE A O 1
ATOM 1363 N N . ASP A 1 175 ? 1.985 10.507 -0.756 1.00 90.31 175 ASP A N 1
ATOM 1364 C CA . ASP A 1 175 ? 1.055 11.562 -0.339 1.00 90.31 175 ASP A CA 1
ATOM 1365 C C . ASP A 1 175 ? -0.268 10.989 0.184 1.00 90.31 175 ASP A C 1
ATOM 1367 O O . ASP A 1 175 ? -0.815 11.472 1.179 1.00 90.31 175 ASP A O 1
ATOM 1371 N N . VAL A 1 176 ? -0.798 9.940 -0.456 1.00 92.12 176 VAL A N 1
ATOM 1372 C CA . VAL A 1 176 ? -1.991 9.244 0.047 1.00 92.12 176 VAL A CA 1
ATOM 1373 C C . VAL A 1 176 ? -1.661 8.452 1.311 1.00 92.12 176 VAL A C 1
ATOM 1375 O O . VAL A 1 176 ? -2.429 8.503 2.270 1.00 92.12 176 VAL A O 1
ATOM 1378 N N . LEU A 1 177 ? -0.511 7.774 1.360 1.00 90.94 177 LEU A N 1
ATOM 1379 C CA . LEU A 1 177 ? -0.090 6.997 2.527 1.00 90.94 177 LEU A CA 1
ATOM 1380 C C . LEU A 1 177 ? 0.060 7.871 3.788 1.00 90.94 177 LEU A C 1
ATOM 1382 O O . LEU A 1 177 ? -0.336 7.456 4.877 1.00 90.94 177 LEU A O 1
ATOM 1386 N N . GLN A 1 178 ? 0.547 9.108 3.638 1.00 89.62 178 GLN A N 1
ATOM 1387 C CA . GLN A 1 178 ? 0.681 10.084 4.730 1.00 89.62 178 GLN A CA 1
ATOM 1388 C C . GLN A 1 178 ? -0.647 10.496 5.379 1.00 89.62 178 GLN A C 1
ATOM 1390 O O . GLN A 1 178 ? -0.645 11.034 6.483 1.00 89.62 178 GLN A O 1
ATOM 1395 N N . ARG A 1 179 ? -1.790 10.242 4.732 1.00 90.00 179 ARG A N 1
ATOM 1396 C CA . ARG A 1 179 ? -3.110 10.502 5.330 1.00 90.00 179 ARG A CA 1
ATOM 1397 C C . ARG A 1 179 ? -3.449 9.513 6.444 1.00 90.00 179 ARG A C 1
ATOM 1399 O O . ARG A 1 179 ? -4.279 9.827 7.291 1.00 90.00 179 ARG A O 1
ATOM 1406 N N . TYR A 1 180 ? -2.817 8.340 6.434 1.00 88.44 180 TYR A N 1
ATOM 1407 C CA . TYR A 1 180 ? -3.095 7.252 7.371 1.00 88.44 180 TYR A CA 1
ATOM 1408 C C . TYR A 1 180 ? -1.992 7.066 8.409 1.00 88.44 180 TYR A C 1
ATOM 1410 O O . TYR A 1 180 ? -2.272 6.622 9.520 1.00 88.44 180 TYR A O 1
ATOM 1418 N N . ILE A 1 181 ? -0.746 7.399 8.061 1.00 87.69 181 ILE A N 1
ATOM 1419 C CA . ILE A 1 181 ? 0.417 7.214 8.931 1.00 87.69 181 ILE A CA 1
ATOM 1420 C C . ILE A 1 181 ? 1.391 8.382 8.866 1.00 87.69 181 ILE A C 1
ATOM 1422 O O . ILE A 1 181 ? 1.611 8.989 7.819 1.00 87.69 181 ILE A O 1
ATOM 1426 N N . THR A 1 182 ? 2.064 8.629 9.987 1.00 85.50 182 THR A N 1
ATOM 1427 C CA . THR A 1 182 ? 3.131 9.623 10.060 1.00 85.50 182 THR A CA 1
ATOM 1428 C C . THR A 1 182 ? 4.438 9.029 9.545 1.00 85.50 182 THR A C 1
ATOM 1430 O O . THR A 1 182 ? 4.934 8.019 10.051 1.00 85.50 182 THR A O 1
ATOM 1433 N N . LEU A 1 183 ? 5.032 9.687 8.550 1.00 86.06 183 LEU A N 1
ATOM 1434 C CA . LEU A 1 183 ? 6.289 9.273 7.936 1.00 86.06 183 LEU A CA 1
ATOM 1435 C C . LEU A 1 183 ? 7.450 10.155 8.402 1.00 86.06 183 LEU A C 1
ATOM 1437 O O . LEU A 1 183 ? 7.356 11.381 8.414 1.00 86.06 183 LEU A O 1
ATOM 1441 N N . ARG A 1 184 ? 8.589 9.539 8.728 1.00 83.44 184 ARG A N 1
ATOM 1442 C CA . ARG A 1 184 ? 9.836 10.242 9.063 1.00 83.44 184 ARG A CA 1
ATOM 1443 C C . ARG A 1 184 ? 11.012 9.652 8.312 1.00 83.44 184 ARG A C 1
ATOM 1445 O O . ARG A 1 184 ? 11.187 8.443 8.277 1.00 83.44 184 ARG A O 1
ATOM 1452 N N . ARG A 1 185 ? 11.893 10.494 7.780 1.00 81.81 185 ARG A N 1
ATOM 1453 C CA . ARG A 1 185 ? 13.160 10.011 7.219 1.00 81.81 185 ARG A CA 1
ATOM 1454 C C . ARG A 1 185 ? 14.112 9.542 8.312 1.00 81.81 185 ARG A C 1
ATOM 1456 O O . ARG A 1 185 ? 14.230 10.178 9.361 1.00 81.81 185 ARG A O 1
ATOM 1463 N N . SER A 1 186 ? 14.814 8.448 8.043 1.00 80.25 186 SER A N 1
ATOM 1464 C CA . SER A 1 186 ? 15.909 7.992 8.889 1.00 80.25 186 SER A CA 1
ATOM 1465 C C . SER A 1 186 ? 17.097 8.946 8.764 1.00 80.25 186 SER A C 1
ATOM 1467 O O . SER A 1 186 ? 17.558 9.255 7.669 1.00 80.25 186 SER A O 1
ATOM 1469 N N . ALA A 1 187 ? 17.631 9.387 9.905 1.00 74.69 187 ALA A N 1
ATOM 1470 C CA . ALA A 1 187 ? 18.849 10.198 9.952 1.00 74.69 187 ALA A CA 1
ATOM 1471 C C . ALA A 1 187 ? 20.113 9.394 9.594 1.00 74.69 187 ALA A C 1
ATOM 1473 O O . ALA A 1 187 ? 21.147 9.975 9.280 1.00 74.69 187 ALA A O 1
ATOM 1474 N N . ARG A 1 188 ? 20.039 8.058 9.681 1.00 74.81 188 ARG A N 1
ATOM 1475 C CA . ARG A 1 188 ? 21.158 7.148 9.396 1.00 74.81 188 ARG A CA 1
ATOM 1476 C C . ARG A 1 188 ? 21.161 6.674 7.945 1.00 74.81 188 ARG A C 1
ATOM 1478 O O . ARG A 1 188 ? 22.226 6.458 7.383 1.00 74.81 188 ARG A O 1
ATOM 1485 N N . GLU A 1 189 ? 19.977 6.516 7.355 1.00 79.38 189 GLU A N 1
ATOM 1486 C CA . GLU A 1 189 ? 19.792 5.981 6.005 1.00 79.38 189 GLU A CA 1
ATOM 1487 C C . GLU A 1 189 ? 18.836 6.889 5.211 1.00 79.38 189 GLU A C 1
ATOM 1489 O O . GLU A 1 189 ? 17.628 6.827 5.434 1.00 79.38 189 GLU A O 1
ATOM 1494 N N . PRO A 1 190 ? 19.322 7.716 4.266 1.00 77.00 190 PRO A N 1
ATOM 1495 C CA . PRO A 1 190 ? 18.493 8.732 3.601 1.00 77.00 190 PRO A CA 1
ATOM 1496 C C . PRO A 1 190 ? 17.353 8.145 2.754 1.00 77.00 190 PRO A C 1
ATOM 1498 O O . PRO A 1 190 ? 16.326 8.794 2.562 1.00 77.00 190 PRO A O 1
ATOM 1501 N N . ASN A 1 191 ? 17.514 6.904 2.293 1.00 83.56 191 ASN A N 1
ATOM 1502 C CA . ASN A 1 191 ? 16.521 6.192 1.490 1.00 83.56 191 ASN A CA 1
ATOM 1503 C C . ASN A 1 191 ? 15.473 5.472 2.352 1.00 83.56 191 ASN A C 1
ATO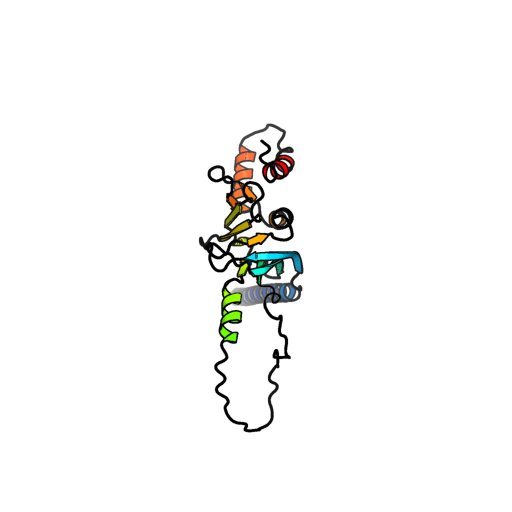M 1505 O O . ASN A 1 191 ? 14.516 4.931 1.810 1.00 83.56 191 ASN A O 1
ATOM 1509 N N . LEU A 1 192 ? 15.654 5.415 3.676 1.00 84.06 192 LEU A N 1
ATOM 1510 C CA . LEU A 1 192 ? 14.749 4.725 4.589 1.00 84.06 192 LEU A CA 1
ATOM 1511 C C . LEU A 1 192 ? 13.764 5.719 5.209 1.00 84.06 192 LEU A C 1
ATOM 1513 O O . LEU A 1 192 ? 14.152 6.678 5.883 1.00 84.06 192 LEU A O 1
ATOM 1517 N N . VAL A 1 193 ? 12.478 5.451 5.021 1.00 85.81 193 VAL A N 1
ATOM 1518 C CA . VAL A 1 193 ? 11.373 6.186 5.628 1.00 85.81 193 VAL A CA 1
ATOM 1519 C C . VAL A 1 193 ? 10.734 5.299 6.688 1.00 85.81 193 VAL A C 1
ATOM 1521 O O . VAL A 1 193 ? 10.304 4.187 6.409 1.00 85.81 193 VAL A O 1
ATOM 1524 N N . LEU A 1 194 ? 10.710 5.783 7.921 1.00 87.19 194 LEU A N 1
ATOM 1525 C CA . LEU A 1 194 ? 10.151 5.118 9.087 1.00 87.19 194 LEU A CA 1
ATOM 1526 C C . LEU A 1 194 ? 8.688 5.521 9.261 1.00 87.19 194 LEU A C 1
ATOM 1528 O O . LEU A 1 194 ? 8.353 6.705 9.175 1.00 87.19 194 LEU A O 1
ATOM 1532 N N . VAL A 1 195 ? 7.846 4.536 9.554 1.00 87.25 195 VAL A N 1
ATOM 1533 C CA . VAL A 1 195 ? 6.465 4.737 9.985 1.00 87.25 195 VAL A CA 1
ATOM 1534 C C . VAL A 1 195 ? 6.465 4.940 11.493 1.00 87.25 195 VAL A C 1
ATOM 1536 O O . VAL A 1 195 ? 6.968 4.107 12.249 1.00 87.25 195 VAL A O 1
ATOM 1539 N N . VAL A 1 196 ? 5.937 6.074 11.938 1.00 80.12 196 VAL A N 1
ATOM 1540 C CA . VAL A 1 196 ? 5.844 6.418 13.357 1.00 80.12 196 VAL A CA 1
ATOM 1541 C C . VAL A 1 196 ? 4.454 6.058 13.853 1.00 80.12 196 VAL A C 1
ATOM 1543 O O . VAL A 1 196 ? 3.458 6.409 13.227 1.00 80.12 196 VAL A O 1
ATOM 1546 N N . ASP A 1 197 ? 4.381 5.376 14.994 1.00 70.94 197 ASP A N 1
ATOM 1547 C CA . ASP A 1 197 ? 3.101 5.141 15.654 1.00 70.94 197 ASP A CA 1
ATOM 1548 C C . ASP A 1 197 ? 2.555 6.470 16.204 1.00 70.94 197 ASP A C 1
ATOM 1550 O O . ASP A 1 197 ? 3.244 7.210 16.910 1.00 70.94 197 ASP A O 1
ATOM 1554 N N . SER A 1 198 ? 1.283 6.740 15.923 1.00 60.94 198 SER A N 1
ATOM 1555 C CA . SER A 1 198 ? 0.493 7.820 16.522 1.00 60.94 198 SER A CA 1
ATOM 1556 C C . SER A 1 198 ? 0.705 7.989 18.040 1.00 60.94 198 SER A C 1
ATOM 1558 O O . SER A 1 198 ? 0.761 9.113 18.541 1.00 60.94 198 SER A O 1
ATOM 1560 N N . LYS A 1 199 ? 0.889 6.892 18.793 1.00 56.34 199 LYS A N 1
ATOM 1561 C CA . LYS A 1 199 ? 1.110 6.925 20.250 1.00 56.34 199 LYS A CA 1
ATOM 1562 C C . LYS A 1 199 ? 2.491 7.449 20.634 1.00 56.34 199 LYS A C 1
ATOM 1564 O O . LYS A 1 199 ? 2.613 8.189 21.610 1.00 56.34 199 LYS A O 1
ATOM 1569 N N . THR A 1 200 ? 3.536 7.075 19.897 1.00 54.84 200 THR A N 1
ATOM 1570 C CA . THR A 1 200 ? 4.894 7.582 20.142 1.00 54.84 200 THR A CA 1
ATOM 1571 C C . THR A 1 200 ? 5.058 9.010 19.644 1.00 54.84 200 THR A C 1
ATOM 1573 O O . THR A 1 200 ? 5.819 9.763 20.248 1.00 54.84 200 THR A O 1
ATOM 1576 N N . GLU A 1 201 ? 4.309 9.422 18.619 1.00 56.31 201 GLU A N 1
ATOM 1577 C CA . GLU A 1 201 ? 4.232 10.821 18.198 1.00 56.31 201 GLU A CA 1
ATOM 1578 C C . GLU A 1 201 ? 3.538 11.699 19.241 1.00 56.31 201 GLU A C 1
ATOM 1580 O O . GLU A 1 201 ? 4.113 12.708 19.635 1.00 56.31 201 GLU A O 1
ATOM 1585 N N . ALA A 1 202 ? 2.368 11.309 19.757 1.00 54.97 202 ALA A N 1
ATOM 1586 C CA . ALA A 1 202 ? 1.697 12.051 20.826 1.00 54.97 202 ALA A CA 1
ATOM 1587 C C . ALA A 1 202 ? 2.583 12.175 22.077 1.00 54.97 202 ALA A C 1
ATOM 1589 O O . ALA A 1 202 ? 2.626 13.228 22.713 1.00 54.97 202 ALA A O 1
ATOM 1590 N N . LEU A 1 203 ? 3.348 11.126 22.398 1.00 52.69 203 LEU A N 1
ATOM 1591 C CA . LEU A 1 203 ? 4.326 11.166 23.479 1.00 52.69 203 LEU A CA 1
ATOM 1592 C C . LEU A 1 203 ? 5.485 12.122 23.161 1.00 52.69 203 LEU A C 1
ATOM 1594 O O . LEU A 1 203 ? 5.818 12.959 23.995 1.00 52.69 203 LEU A O 1
ATOM 1598 N N . ALA A 1 204 ? 6.070 12.052 21.963 1.00 57.59 204 ALA A N 1
ATOM 1599 C CA . ALA A 1 204 ? 7.134 12.964 21.549 1.00 57.59 204 ALA A CA 1
ATOM 1600 C C . ALA A 1 204 ? 6.656 14.423 21.541 1.00 57.59 204 ALA A C 1
ATOM 1602 O O . ALA A 1 204 ? 7.341 15.287 22.076 1.00 57.59 204 ALA A O 1
ATOM 1603 N N . GLN A 1 205 ? 5.454 14.681 21.023 1.00 55.44 205 GLN A N 1
ATOM 1604 C CA . GLN A 1 205 ? 4.796 15.984 21.066 1.00 55.44 205 GLN A CA 1
ATOM 1605 C C . GLN A 1 205 ? 4.536 16.432 22.504 1.00 55.44 205 GLN A C 1
ATOM 1607 O O . GLN A 1 205 ? 4.768 17.590 22.814 1.00 55.44 205 GLN A O 1
ATOM 1612 N N . SER A 1 206 ? 4.138 15.537 23.415 1.00 51.78 206 SER A N 1
ATOM 1613 C CA . SER A 1 206 ? 3.961 15.892 24.830 1.00 51.78 206 SER A CA 1
ATOM 1614 C C . SER A 1 206 ? 5.285 16.240 25.522 1.00 51.78 206 SER A C 1
ATOM 1616 O O . SER A 1 206 ? 5.333 17.171 26.319 1.00 51.78 206 SER A O 1
ATOM 1618 N N . VAL A 1 207 ? 6.382 15.555 25.178 1.00 52.91 207 VAL A N 1
ATOM 1619 C CA . VAL A 1 207 ? 7.727 15.840 25.705 1.00 52.91 207 VAL A CA 1
ATOM 1620 C C . VAL A 1 207 ? 8.275 17.152 25.135 1.00 52.91 207 VAL A C 1
ATOM 1622 O O . VAL A 1 207 ? 8.900 17.917 25.863 1.00 52.91 207 VAL A O 1
ATOM 1625 N N . ILE A 1 208 ? 8.000 17.444 23.861 1.00 56.34 208 ILE A N 1
ATOM 1626 C CA . ILE A 1 208 ? 8.359 18.710 23.206 1.00 56.34 208 ILE A CA 1
ATOM 1627 C C . ILE A 1 208 ? 7.507 19.868 23.755 1.00 56.34 208 ILE A C 1
ATOM 1629 O O . ILE A 1 208 ? 8.046 20.930 24.052 1.00 56.34 208 ILE A O 1
ATOM 1633 N N . ALA A 1 209 ? 6.205 19.661 23.970 1.00 53.56 209 ALA A N 1
ATOM 1634 C CA . ALA A 1 209 ? 5.283 20.655 24.526 1.00 53.56 209 ALA A CA 1
ATOM 1635 C C . ALA A 1 209 ? 5.578 20.996 25.996 1.00 53.56 209 ALA A C 1
ATOM 1637 O O . ALA A 1 209 ? 5.321 22.114 26.433 1.00 53.56 209 ALA A O 1
ATOM 1638 N N . LEU A 1 210 ? 6.163 20.065 26.757 1.00 55.22 210 LEU A N 1
ATOM 1639 C CA . LEU A 1 210 ? 6.708 20.340 28.092 1.00 55.22 210 LEU A CA 1
ATOM 1640 C C . LEU A 1 210 ? 8.058 21.086 28.043 1.00 55.22 210 LEU A C 1
ATOM 1642 O O . LEU A 1 210 ? 8.565 21.492 29.088 1.00 55.22 210 LEU A O 1
ATOM 1646 N N . GLY A 1 211 ? 8.646 21.244 26.851 1.00 51.53 211 GLY A N 1
ATOM 1647 C CA . GLY A 1 211 ? 10.032 21.644 26.648 1.00 51.53 211 GLY A CA 1
ATOM 1648 C C . GLY A 1 211 ? 10.290 23.104 26.296 1.00 51.53 211 GLY A C 1
ATOM 1649 O O . GLY A 1 211 ? 11.349 23.580 26.686 1.00 51.53 211 GLY A O 1
ATOM 1650 N N . GLN A 1 212 ? 9.410 23.836 25.602 1.00 43.75 212 GLN A N 1
ATOM 1651 C CA . GLN A 1 212 ? 9.693 25.242 25.270 1.00 43.75 212 GLN A CA 1
ATOM 1652 C C . GLN A 1 212 ? 8.475 26.010 24.739 1.00 43.75 212 GLN A C 1
ATOM 1654 O O . GLN A 1 212 ? 7.885 25.666 23.719 1.00 43.75 212 GLN A O 1
ATOM 1659 N N . ASN A 1 213 ? 8.176 27.115 25.429 1.00 45.69 213 ASN A N 1
ATOM 1660 C CA . ASN A 1 213 ? 7.840 28.378 24.785 1.00 45.69 213 ASN A CA 1
ATOM 1661 C C . ASN A 1 213 ? 8.986 28.716 23.819 1.00 45.69 213 ASN A C 1
ATOM 1663 O O . ASN A 1 213 ? 10.077 29.009 24.293 1.00 45.69 213 ASN A O 1
ATOM 1667 N N . ASP A 1 214 ? 8.774 28.594 22.516 1.00 39.62 214 ASP A N 1
ATOM 1668 C CA . ASP A 1 214 ? 9.232 29.572 21.529 1.00 39.62 214 ASP A CA 1
ATOM 1669 C C . ASP A 1 214 ? 8.647 29.204 20.165 1.00 39.62 214 ASP A C 1
ATOM 1671 O O . ASP A 1 214 ? 8.694 28.063 19.701 1.00 39.62 214 ASP A O 1
ATOM 1675 N N . ASP A 1 215 ? 8.003 30.203 19.583 1.00 38.41 215 ASP A N 1
ATOM 1676 C CA . ASP A 1 215 ? 7.214 30.135 18.372 1.00 38.41 215 ASP A CA 1
ATOM 1677 C C . ASP A 1 215 ? 8.010 29.676 17.137 1.00 38.41 215 ASP A C 1
ATOM 1679 O O . ASP A 1 215 ? 9.226 29.829 17.027 1.00 38.41 215 ASP A O 1
ATOM 1683 N N . VAL A 1 216 ? 7.228 29.249 16.139 1.00 38.75 216 VAL A N 1
ATOM 1684 C CA . VAL A 1 216 ? 7.564 29.047 14.715 1.00 38.75 216 VAL A CA 1
ATOM 1685 C C . VAL A 1 216 ? 7.843 27.591 14.291 1.00 38.75 216 VAL A C 1
ATOM 1687 O O . VAL A 1 216 ? 8.809 27.285 13.599 1.00 38.75 216 VAL A O 1
ATOM 1690 N N . LEU A 1 217 ? 6.905 26.677 14.577 1.00 43.84 217 LEU A N 1
ATOM 1691 C CA . LEU A 1 217 ? 6.824 25.350 13.926 1.00 43.84 217 LEU A CA 1
ATOM 1692 C C . LEU A 1 217 ? 5.740 25.247 12.836 1.00 43.84 217 LEU A C 1
ATOM 1694 O O . LEU A 1 217 ? 5.291 24.158 12.491 1.00 43.84 217 LEU A O 1
ATOM 1698 N N . SER A 1 218 ? 5.379 26.371 12.211 1.00 40.66 218 SER A N 1
ATOM 1699 C CA . SER A 1 218 ? 4.541 26.372 10.996 1.00 40.66 218 SER A CA 1
ATOM 1700 C C . SER A 1 218 ? 5.314 25.930 9.731 1.00 40.66 218 SER A C 1
ATOM 1702 O O . SER A 1 218 ? 4.731 25.657 8.685 1.00 40.66 218 SER A O 1
ATOM 1704 N N . VAL A 1 219 ? 6.647 25.812 9.806 1.00 37.31 219 VAL A N 1
ATOM 1705 C CA . VAL A 1 219 ? 7.523 25.621 8.629 1.00 37.31 219 VAL A CA 1
ATOM 1706 C C . VAL A 1 219 ? 7.775 24.137 8.283 1.00 37.31 219 VAL A C 1
ATOM 1708 O O . VAL A 1 219 ? 8.212 23.821 7.176 1.00 37.31 219 VAL A O 1
ATOM 1711 N N . SER A 1 220 ? 7.453 23.193 9.176 1.00 40.41 220 SER A N 1
ATOM 1712 C CA . SER A 1 220 ? 7.849 21.779 9.015 1.00 40.41 220 SER A CA 1
ATOM 1713 C C . SER A 1 220 ? 7.082 20.999 7.942 1.00 40.41 220 SER A C 1
ATOM 1715 O O . SER A 1 220 ? 7.600 20.001 7.447 1.00 40.41 220 SER A O 1
ATOM 1717 N N . PHE A 1 221 ? 5.895 21.445 7.523 1.00 43.66 221 PHE A N 1
ATOM 1718 C CA . PHE A 1 221 ? 5.130 20.739 6.485 1.00 43.66 221 PHE A CA 1
ATOM 1719 C C . PHE A 1 221 ? 5.579 21.097 5.060 1.00 43.66 221 PHE A C 1
ATOM 1721 O O . PHE A 1 221 ? 5.648 20.219 4.203 1.00 43.66 221 PHE A O 1
ATOM 1728 N N . TYR A 1 222 ? 5.991 22.344 4.812 1.00 40.28 222 TYR A N 1
ATOM 1729 C CA . TYR A 1 222 ? 6.490 22.756 3.492 1.00 40.28 222 TYR A CA 1
ATOM 1730 C C . TYR A 1 222 ? 7.903 22.227 3.200 1.00 40.28 222 TYR A C 1
ATOM 1732 O O . TYR A 1 222 ? 8.215 21.878 2.062 1.00 40.28 222 TYR A O 1
ATOM 1740 N N . LEU A 1 223 ? 8.747 22.085 4.228 1.00 40.09 223 LEU A N 1
ATOM 1741 C CA . LEU A 1 223 ? 10.089 21.513 4.077 1.00 40.09 223 LEU A CA 1
ATOM 1742 C C . LEU A 1 223 ? 10.079 19.989 3.880 1.00 40.09 223 LEU A C 1
ATOM 1744 O O . LEU A 1 223 ? 10.979 19.475 3.219 1.00 40.09 223 LEU A O 1
ATOM 1748 N N . LEU A 1 224 ? 9.066 19.264 4.375 1.00 44.22 224 LEU A N 1
ATOM 1749 C CA . LEU A 1 224 ? 8.953 17.816 4.156 1.00 44.22 224 LEU A CA 1
ATOM 1750 C C . LEU A 1 224 ? 8.632 17.490 2.687 1.00 44.22 224 LEU A C 1
ATOM 1752 O O . LEU A 1 224 ? 9.234 16.577 2.124 1.00 44.22 224 LEU A O 1
ATOM 1756 N N . GLY A 1 225 ? 7.783 18.301 2.044 1.00 40.88 225 GLY A N 1
ATOM 1757 C CA . GLY A 1 225 ? 7.548 18.234 0.599 1.00 40.88 225 GLY A CA 1
ATOM 1758 C C . GLY A 1 225 ? 8.801 18.556 -0.222 1.00 40.88 225 GLY A C 1
ATOM 1759 O O . GLY A 1 225 ? 9.058 17.911 -1.226 1.00 40.88 225 GLY A O 1
ATOM 1760 N N . MET A 1 226 ? 9.651 19.485 0.228 1.00 41.97 226 MET A N 1
ATOM 1761 C CA . 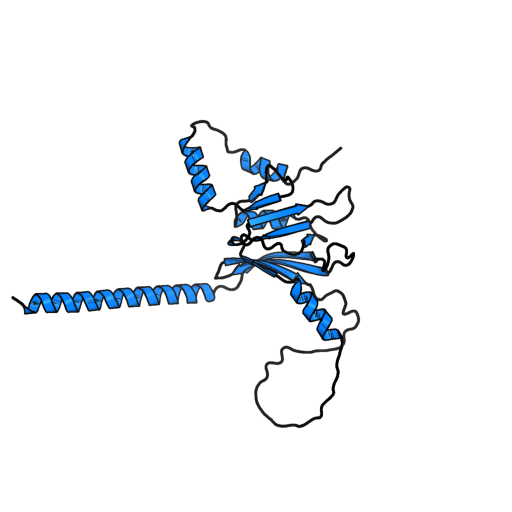MET A 1 226 ? 10.878 19.834 -0.502 1.00 41.97 226 MET A CA 1
ATOM 1762 C C . MET A 1 226 ? 12.025 18.834 -0.294 1.00 41.97 226 MET A C 1
ATOM 1764 O O . MET A 1 226 ? 12.796 18.586 -1.214 1.00 41.97 226 MET A O 1
ATOM 1768 N N . LEU A 1 227 ? 12.132 18.217 0.886 1.00 43.94 227 LEU A N 1
ATOM 1769 C CA . LEU A 1 227 ? 13.161 17.213 1.160 1.00 43.94 227 LEU A CA 1
ATOM 1770 C C . LEU A 1 227 ? 12.867 15.890 0.452 1.00 43.94 227 LEU A C 1
ATOM 1772 O O . LEU A 1 227 ? 13.810 15.245 -0.005 1.00 43.94 227 LEU A O 1
ATOM 1776 N N . ILE A 1 228 ? 11.596 15.494 0.308 1.00 45.34 228 ILE A N 1
ATOM 1777 C CA . ILE A 1 228 ? 11.227 14.312 -0.493 1.00 45.34 228 ILE A CA 1
ATOM 1778 C C . ILE A 1 228 ? 11.600 14.489 -1.976 1.00 45.34 228 ILE A C 1
ATOM 1780 O O . ILE A 1 228 ? 11.897 13.502 -2.634 1.00 45.34 228 ILE A O 1
ATOM 1784 N N . TYR A 1 229 ? 11.716 15.733 -2.446 1.00 42.62 229 TYR A N 1
ATOM 1785 C CA . TYR A 1 229 ? 11.902 16.107 -3.847 1.00 42.62 229 TYR A CA 1
ATOM 1786 C C . TYR A 1 229 ? 13.156 16.941 -4.117 1.00 42.62 229 TYR A C 1
ATOM 1788 O O . TYR A 1 229 ? 13.121 17.881 -4.909 1.00 42.62 229 TYR A O 1
ATOM 1796 N N . THR A 1 230 ? 14.286 16.647 -3.485 1.00 35.88 230 THR A N 1
ATOM 1797 C CA . THR A 1 230 ? 15.544 17.246 -3.946 1.00 35.88 230 THR A CA 1
ATOM 1798 C C . THR A 1 230 ? 16.060 16.464 -5.153 1.00 35.88 230 THR A C 1
ATOM 1800 O O . THR A 1 230 ? 16.638 15.396 -4.938 1.00 35.88 230 THR A O 1
ATOM 1803 N N . PRO A 1 231 ? 15.944 16.957 -6.406 1.00 34.03 231 PRO A N 1
ATOM 1804 C CA . PRO A 1 231 ? 16.819 16.458 -7.448 1.00 34.03 231 PRO A CA 1
ATOM 1805 C C . PRO A 1 231 ? 18.243 16.827 -7.026 1.00 34.03 231 PRO A C 1
ATOM 1807 O O . PRO A 1 231 ? 18.532 17.995 -6.748 1.00 34.03 231 PRO A O 1
ATOM 1810 N N . LEU A 1 232 ? 19.142 15.843 -6.955 1.00 36.69 232 LEU A N 1
ATOM 1811 C CA . LEU A 1 232 ? 20.574 16.131 -6.946 1.00 36.69 232 LEU A CA 1
ATOM 1812 C C . LEU A 1 232 ? 20.919 16.774 -8.295 1.00 36.69 232 LEU A C 1
ATOM 1814 O O . LEU A 1 232 ? 21.261 16.089 -9.256 1.00 36.69 232 LEU A O 1
ATOM 1818 N N . SER A 1 233 ? 20.783 18.094 -8.373 1.00 35.53 233 SER A N 1
ATOM 1819 C CA . SER A 1 233 ? 21.317 18.883 -9.470 1.00 35.53 233 SER A CA 1
ATOM 1820 C C . SER A 1 233 ? 22.796 19.117 -9.183 1.00 35.53 233 SER A C 1
ATOM 1822 O O . SER A 1 233 ? 23.145 19.740 -8.179 1.00 35.53 233 SER A O 1
ATOM 1824 N N . HIS A 1 234 ? 23.645 18.590 -10.060 1.00 37.28 234 HIS A N 1
ATOM 1825 C CA . HIS A 1 234 ? 25.032 19.004 -10.220 1.00 37.28 234 HIS A CA 1
ATOM 1826 C C . HIS A 1 234 ? 25.203 19.563 -11.625 1.00 37.28 234 HIS A C 1
ATOM 1828 O O . HIS A 1 234 ? 24.625 18.955 -12.555 1.00 37.28 234 HIS A O 1
#